Protein 4ZY7 (pdb70)

B-factor: mean 28.39, std 13.68, range [9.02, 78.45]

Sequence (247 aa):
DPAKTLEAVSAVADWLRDPQRESPARAQLAEAVRLTARTLAAVAPGASSVEVRVPPFVAVQCISGPKHTRGTPPNVVETDARTWLLLATGLLDIADAGASSVQMSGSRAAEVVAHWLPVVRIPEVVFGSMASRRSSADPAKTLEAVSAVADWLRRDPQRESSPARAQLAEAVRLTARTLAAVAPGASSVEVRVPPFVAVQCISGPTPPNVVETDARTWLLLATGLLDIADAGASSVQMSGSRRAAEVVAHWLPVVRI

Structure (mmCIF, N/CA/C/O backbone):
data_4ZY7
#
_entry.id   4ZY7
#
_cell.length_a   42.610
_cell.length_b   70.490
_cell.length_c   100.370
_cell.angle_alpha   90.00
_cell.angle_beta   90.00
_cell.angle_gamma   90.00
#
_symmetry.space_group_name_H-M   'P 2 21 21'
#
loop_
_entity.id
_entity.type
_entity.pdbx_description
1 polymer 'Uncharacterized protein MSMEG_5817'
2 non-polymer 1,2-ETHANEDIOL
3 non-polymer DI(HYDROXYETHYL)ETHER
4 water water
#
loop_
_atom_site.group_PDB
_atom_site.id
_atom_site.type_symbol
_atom_site.label_atom_id
_atom_site.label_alt_id
_atom_site.label_comp_id
_atom_site.label_asym_id
_atom_site.label_entity_id
_atom_site.label_seq_id
_atom_site.pdbx_PDB_ins_code
_atom_site.Cartn_x
_atom_site.Cartn_y
_atom_site.Cartn_z
_atom_site.occupancy
_atom_site.B_iso_or_equiv
_atom_site.auth_seq_id
_atom_site.auth_comp_id
_atom_site.auth_asym_id
_atom_site.auth_atom_id
_atom_site.pdbx_PDB_model_num
ATOM 1 N N . ASP A 1 15 ? -13.027 2.024 -14.811 1.00 57.86 8 ASP A N 1
ATOM 2 C CA . ASP A 1 15 ? -12.214 3.235 -14.763 1.00 56.42 8 ASP A CA 1
ATOM 3 C C . ASP A 1 15 ? -13.034 4.500 -15.066 1.00 53.32 8 ASP A C 1
ATOM 4 O O . ASP A 1 15 ? -13.064 5.410 -14.235 1.00 45.26 8 ASP A O 1
ATOM 9 N N . PRO A 1 16 ? -13.702 4.574 -16.242 1.00 46.21 9 PRO A N 1
ATOM 10 C CA . PRO A 1 16 ? -14.462 5.807 -16.484 1.00 42.47 9 PRO A CA 1
ATOM 11 C C . PRO A 1 16 ? -15.604 5.944 -15.481 1.00 44.85 9 PRO A C 1
ATOM 12 O O . PRO A 1 16 ? -15.967 7.057 -15.101 1.00 37.68 9 PRO A O 1
ATOM 16 N N . ALA A 1 17 ? -16.175 4.811 -15.078 1.00 36.31 10 ALA A N 1
ATOM 17 C CA . ALA A 1 17 ? -17.210 4.802 -14.053 1.00 39.22 10 ALA A CA 1
ATOM 18 C C . ALA A 1 17 ? -16.690 5.369 -12.728 1.00 43.16 10 ALA A C 1
ATOM 19 O O . ALA A 1 17 ? -17.348 6.201 -12.102 1.00 41.59 10 ALA A O 1
ATOM 21 N N . LYS A 1 18 ? -15.510 4.921 -12.309 1.00 37.63 11 LYS A N 1
ATOM 22 C CA . LYS A 1 18 ? -14.915 5.388 -11.059 1.00 39.52 11 LYS A CA 1
ATOM 23 C C . LYS A 1 18 ? -14.524 6.860 -11.140 1.00 31.68 11 LYS A C 1
ATOM 24 O O . LYS A 1 18 ? -14.587 7.578 -10.144 1.00 30.08 11 LYS A O 1
ATOM 30 N N . THR A 1 19 ? -14.097 7.302 -12.320 1.00 32.08 12 THR A N 1
ATOM 31 C CA . THR A 1 19 ? -13.783 8.713 -12.524 1.00 27.37 12 THR A CA 1
ATOM 32 C C . THR A 1 19 ? -15.045 9.546 -12.334 1.00 27.46 12 THR A C 1
ATOM 33 O O . THR A 1 19 ? -15.028 10.576 -11.664 1.00 27.09 12 THR A O 1
ATOM 37 N N . LEU A 1 20 ? -16.146 9.084 -12.916 1.00 28.34 13 LEU A N 1
ATOM 38 C CA . LEU A 1 20 ? -17.419 9.781 -12.788 1.00 31.04 13 LEU A CA 1
ATOM 39 C C . LEU A 1 20 ? -17.912 9.819 -11.337 1.00 31.73 13 LEU A C 1
ATOM 40 O O . LEU A 1 20 ? -18.413 10.846 -10.866 1.00 31.94 13 LEU A O 1
ATOM 45 N N . GLU A 1 21 ? -17.776 8.698 -10.634 1.00 27.38 14 GLU A N 1
ATOM 46 C CA . GLU A 1 21 ? -18.161 8.627 -9.227 1.00 30.62 14 GLU A CA 1
ATOM 47 C C . GLU A 1 21 ? -17.360 9.609 -8.375 1.00 28.86 14 GLU A C 1
ATOM 48 O O . GLU A 1 21 ? -17.908 10.267 -7.487 1.00 28.74 14 GLU A O 1
ATOM 50 N N . ALA A 1 22 ? -16.063 9.705 -8.646 1.00 28.54 15 ALA A N 1
ATOM 51 C CA . ALA A 1 22 ? -15.196 10.571 -7.854 1.00 24.81 15 ALA A CA 1
ATOM 52 C C . ALA A 1 22 ? -15.542 12.030 -8.106 1.00 25.60 15 ALA A C 1
ATOM 53 O O . ALA A 1 22 ? -15.530 12.852 -7.190 1.00 23.11 15 ALA A O 1
ATOM 55 N N . VAL A 1 23 ? -15.854 12.346 -9.357 1.00 24.82 16 VAL A N 1
ATOM 56 C CA . VAL A 1 23 ? -16.216 13.709 -9.725 1.00 25.45 16 VAL A CA 1
ATOM 57 C C . VAL A 1 23 ? -17.589 14.050 -9.139 1.00 24.58 16 VAL A C 1
ATOM 58 O O . VAL A 1 23 ? -17.808 15.152 -8.634 1.00 25.50 16 VAL A O 1
ATOM 62 N N . SER A 1 24 ? -18.504 13.089 -9.192 1.00 28.69 17 SER A N 1
ATOM 63 C CA . SER A 1 24 ? -19.840 13.281 -8.642 1.00 26.41 17 SER A CA 1
ATOM 64 C C . SER A 1 24 ? -19.800 13.640 -7.159 1.00 26.87 17 SER A C 1
ATOM 65 O O . SER A 1 24 ? -20.605 14.441 -6.685 1.00 29.91 17 SER A O 1
ATOM 68 N N . ALA A 1 25 ? -18.844 13.066 -6.435 1.00 28.62 18 ALA A N 1
ATOM 69 C CA . ALA A 1 25 ? -18.759 13.271 -4.993 1.00 29.68 18 ALA A CA 1
ATOM 70 C C . ALA A 1 25 ? -18.365 14.703 -4.617 1.00 29.26 18 ALA A C 1
ATOM 71 O O . ALA A 1 25 ? -18.605 15.138 -3.490 1.00 28.55 18 ALA A O 1
ATOM 73 N N . VAL A 1 26 ? -17.768 15.433 -5.557 1.00 27.75 19 VAL A N 1
ATOM 74 C CA . VAL A 1 26 ? -17.350 16.813 -5.300 1.00 27.78 19 VAL A CA 1
ATOM 75 C C . VA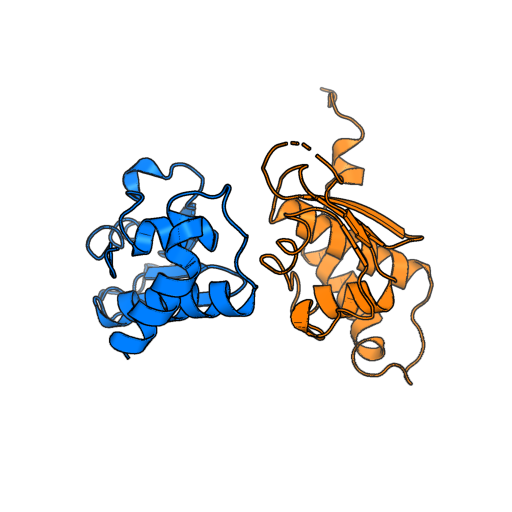L A 1 26 ? -18.092 17.827 -6.173 1.00 27.06 19 VAL A C 1
ATOM 76 O O . VAL A 1 26 ? -17.812 19.025 -6.115 1.00 26.28 19 VAL A O 1
ATOM 80 N N . ALA A 1 27 ? -19.040 17.346 -6.972 1.00 28.85 20 ALA A N 1
ATOM 81 C CA . ALA A 1 27 ? -19.693 18.175 -7.985 1.00 29.67 20 ALA A CA 1
ATOM 82 C C . ALA A 1 27 ? -20.517 19.334 -7.412 1.00 30.31 20 ALA A C 1
ATOM 83 O O . ALA A 1 27 ? -20.517 20.430 -7.975 1.00 26.56 20 ALA A O 1
ATOM 85 N N . ASP A 1 28 ? -21.224 19.097 -6.310 1.00 28.70 21 ASP A N 1
ATOM 86 C CA . ASP A 1 28 ? -22.026 20.148 -5.687 1.00 32.77 21 ASP A CA 1
ATOM 87 C C . ASP A 1 28 ? -21.153 21.330 -5.281 1.00 32.35 21 ASP A C 1
ATOM 88 O O . ASP A 1 28 ? -21.515 22.491 -5.478 1.00 31.23 21 ASP A O 1
ATOM 93 N N . TRP A 1 29 ? -19.998 21.011 -4.715 1.00 26.36 22 TRP A N 1
ATOM 94 C CA . TRP A 1 29 ? -19.022 22.004 -4.288 1.00 25.86 22 TRP A CA 1
ATOM 95 C C . TRP A 1 29 ? -18.299 22.670 -5.472 1.00 26.24 22 TRP A C 1
ATOM 96 O O . TRP A 1 29 ? -17.921 23.841 -5.396 1.00 26.32 22 TRP A O 1
ATOM 107 N N . LEU A 1 30 ? -18.105 21.933 -6.565 1.00 29.71 23 LEU A N 1
ATOM 108 C CA . LEU A 1 30 ? -17.577 22.549 -7.783 1.00 27.12 23 LEU A CA 1
ATOM 109 C C . LEU A 1 30 ? -18.554 23.590 -8.325 1.00 27.38 23 LEU A C 1
ATOM 110 O O . LEU A 1 30 ? -18.153 24.678 -8.740 1.00 31.91 23 LEU A O 1
ATOM 115 N N . ARG A 1 31 ? -19.838 23.249 -8.311 1.00 30.90 24 ARG A N 1
ATOM 116 C CA . ARG A 1 31 ? -20.877 24.141 -8.812 1.00 37.19 24 ARG A CA 1
ATOM 117 C C . ARG A 1 31 ? -21.059 25.340 -7.886 1.00 36.17 24 ARG A C 1
ATOM 118 O O . ARG A 1 31 ? -21.304 26.458 -8.340 1.00 38.67 24 ARG A O 1
ATOM 126 N N . ASP A 1 32 ? -20.935 25.094 -6.586 1.00 33.66 25 ASP 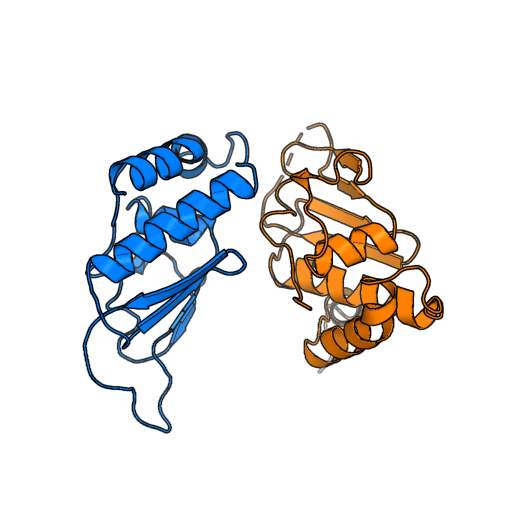A N 1
ATOM 127 C CA . ASP A 1 32 ? -21.144 26.126 -5.572 1.00 39.60 25 ASP A CA 1
ATOM 128 C C . ASP A 1 32 ? -20.195 25.924 -4.397 1.00 33.28 25 ASP A C 1
ATOM 129 O O . ASP A 1 32 ? -20.411 25.037 -3.572 1.00 35.50 25 ASP A O 1
ATOM 134 N N . PRO A 1 33 ? -19.145 26.755 -4.308 1.00 37.54 26 PRO A N 1
ATOM 135 C CA . PRO A 1 33 ? -18.127 26.573 -3.269 1.00 34.72 26 PRO A CA 1
ATOM 136 C C . PRO A 1 33 ? -18.642 26.914 -1.872 1.00 34.95 26 PRO A C 1
ATOM 137 O O . PRO A 1 33 ? -17.906 26.756 -0.898 1.00 33.99 26 PRO A O 1
ATOM 141 N N . GLN A 1 34 ? -19.891 27.362 -1.778 1.00 38.30 27 GLN A N 1
ATOM 142 C CA . GLN A 1 34 ? -20.528 27.591 -0.488 1.00 39.28 27 GLN A CA 1
ATOM 143 C C . GLN A 1 34 ? -21.010 26.281 0.135 1.00 37.38 27 GLN A C 1
ATOM 144 O O . GLN A 1 34 ? -21.289 26.217 1.329 1.00 34.46 27 GLN A O 1
ATOM 150 N N . ARG A 1 35 ? -21.117 25.238 -0.681 1.00 32.80 28 ARG A N 1
ATOM 151 C CA . ARG A 1 35 ? -21.458 23.912 -0.175 1.00 34.62 28 ARG A CA 1
ATOM 152 C C . ARG A 1 35 ? -20.263 23.315 0.576 1.00 37.31 28 ARG A C 1
ATOM 153 O O . ARG A 1 35 ? -19.156 23.846 0.501 1.00 31.78 28 ARG A O 1
ATOM 161 N N . GLU A 1 36 ? -20.497 22.213 1.288 1.00 33.70 29 GLU A N 1
ATOM 162 C CA . GLU A 1 36 ? -19.483 21.552 2.118 1.00 32.71 29 GLU A CA 1
ATOM 163 C C . GLU A 1 36 ? -18.183 21.277 1.367 1.00 28.92 29 GLU A C 1
ATOM 164 O O . GLU A 1 36 ? -18.206 20.823 0.233 1.00 29.51 29 GLU A O 1
ATOM 170 N N . SER A 1 37 ? -17.051 21.584 1.993 1.00 29.99 30 SER A N 1
ATOM 171 C CA . SER A 1 37 ? -15.754 21.300 1.384 1.00 29.42 30 SER A CA 1
ATOM 172 C C . SER A 1 37 ? -15.529 19.792 1.343 1.00 25.72 30 SER A C 1
ATOM 173 O O . SER A 1 37 ? -15.866 19.089 2.301 1.00 27.34 30 SER A O 1
ATOM 176 N N . PRO A 1 38 ? -14.976 19.281 0.234 1.00 26.89 31 PRO A N 1
ATOM 177 C CA . PRO A 1 38 ? -14.651 17.852 0.185 1.00 26.38 31 PRO A CA 1
ATOM 178 C C . PRO A 1 38 ? -13.573 17.475 1.189 1.00 28.10 31 PRO A C 1
ATOM 179 O O . PRO A 1 38 ? -12.742 18.317 1.540 1.00 26.80 31 PRO A O 1
ATOM 183 N N . ALA A 1 39 ? -13.594 16.229 1.649 1.00 26.63 32 ALA A N 1
ATOM 184 C CA . ALA A 1 39 ? -12.482 15.695 2.418 1.00 27.98 32 ALA A CA 1
ATOM 185 C C . ALA A 1 39 ? -11.299 15.592 1.473 1.00 25.43 32 ALA A C 1
ATOM 186 O O . ALA A 1 39 ? -11.490 15.489 0.260 1.00 24.25 32 ALA A O 1
ATOM 188 N N . ARG A 1 40 ? -10.083 15.619 2.008 1.00 23.19 33 ARG A N 1
ATOM 189 C CA . ARG A 1 40 ? -8.895 15.568 1.151 1.00 21.55 33 ARG A CA 1
ATOM 190 C C . ARG A 1 40 ? -8.890 14.324 0.263 1.00 21.22 33 ARG A C 1
ATOM 191 O O . ARG A 1 40 ? -8.505 14.388 -0.905 1.00 20.58 33 ARG A O 1
ATOM 199 N N . ALA A 1 41 ? -9.331 13.192 0.811 1.00 22.82 34 ALA A N 1
ATOM 200 C CA . ALA A 1 41 ? -9.347 11.944 0.047 1.00 23.07 34 ALA A CA 1
ATOM 201 C C . ALA A 1 41 ? -10.258 12.020 -1.180 1.00 22.61 34 ALA A C 1
ATOM 202 O O . ALA A 1 41 ? -9.935 11.473 -2.242 1.00 24.36 34 ALA A O 1
ATOM 204 N N . GLN A 1 42 ? -11.390 12.705 -1.032 1.00 23.58 35 GLN A N 1
ATOM 205 C CA . GLN A 1 42 ? -12.349 12.859 -2.120 1.00 27.31 35 GLN A CA 1
ATOM 206 C C . GLN A 1 42 ? -11.796 13.779 -3.188 1.00 25.95 35 GLN A C 1
ATOM 207 O O . GLN A 1 42 ? -11.898 13.508 -4.383 1.00 26.24 35 GLN A O 1
ATOM 213 N N . LEU A 1 43 ? -11.220 14.886 -2.741 1.00 22.54 36 LEU A N 1
ATOM 214 C CA . LEU A 1 43 ? -10.604 15.830 -3.649 1.00 17.67 36 LEU A CA 1
ATOM 215 C C . LEU A 1 43 ? -9.458 15.163 -4.417 1.00 20.31 36 LEU A C 1
ATOM 216 O O . LEU A 1 43 ? -9.342 15.304 -5.637 1.00 19.28 36 LEU A O 1
ATOM 221 N N . ALA A 1 44 ? -8.624 14.425 -3.691 1.00 20.35 37 ALA A N 1
ATOM 222 C CA . ALA A 1 44 ? -7.461 13.764 -4.280 1.00 17.68 37 ALA A CA 1
ATOM 223 C C . ALA A 1 44 ? -7.872 12.791 -5.378 1.00 19.14 37 ALA A C 1
ATOM 224 O O . ALA A 1 44 ? -7.259 12.755 -6.447 1.00 18.73 37 ALA A O 1
ATOM 226 N N . GLU A 1 45 ? -8.917 12.011 -5.124 1.00 19.14 38 GLU A N 1
ATOM 227 C CA . GLU A 1 45 ? -9.317 10.983 -6.081 1.00 20.59 38 GLU A CA 1
ATOM 228 C C . GLU A 1 45 ? -9.904 11.610 -7.343 1.00 21.61 38 GLU A C 1
ATOM 229 O O . GLU A 1 45 ? -9.648 11.143 -8.455 1.00 19.15 38 GLU A O 1
ATOM 235 N N . ALA A 1 46 ? -10.683 12.674 -7.171 1.00 18.71 39 ALA A N 1
ATOM 236 C CA . ALA A 1 46 ? -11.255 13.380 -8.312 1.00 18.67 39 ALA A CA 1
ATOM 237 C C . ALA A 1 46 ? -10.152 14.003 -9.158 1.00 18.36 39 ALA A C 1
ATOM 238 O O . ALA A 1 46 ? -10.178 13.921 -10.386 1.00 18.29 39 ALA A O 1
ATOM 240 N N . VAL A 1 47 ? -9.181 14.634 -8.501 1.00 16.15 40 VAL A N 1
ATOM 241 C CA . VAL A 1 47 ? -8.061 15.238 -9.218 1.00 15.57 40 VAL A CA 1
ATOM 242 C C . VAL A 1 47 ? -7.239 14.176 -9.960 1.00 16.99 40 VAL A C 1
ATOM 243 O O . VAL A 1 47 ? -6.958 14.313 -11.154 1.00 15.38 40 VAL A O 1
ATOM 247 N N . ARG A 1 48 ? -6.884 13.099 -9.264 1.00 15.47 41 ARG A N 1
ATOM 248 C CA . ARG A 1 48 ? -6.043 12.071 -9.876 1.00 15.89 41 ARG A CA 1
ATOM 249 C C . ARG A 1 48 ? -6.714 11.371 -11.041 1.00 16.58 41 ARG A C 1
ATOM 250 O O . ARG A 1 48 ? -6.090 11.175 -12.089 1.00 18.72 41 ARG A O 1
ATOM 258 N N . LEU A 1 49 ? -7.978 10.989 -10.877 1.00 16.64 42 LEU A N 1
ATOM 259 C CA . LEU A 1 49 ? -8.633 10.229 -11.939 1.00 17.27 42 LEU A CA 1
ATOM 260 C C . LEU A 1 49 ? -8.916 11.098 -13.164 1.00 16.19 42 LEU A C 1
ATOM 261 O O . LEU A 1 49 ? -8.822 10.614 -14.296 1.00 18.93 42 LEU A O 1
ATOM 266 N N . THR A 1 50 ? -9.252 12.370 -12.962 1.00 17.31 43 THR A N 1
ATOM 267 C CA . THR A 1 50 ? -9.471 13.256 -14.110 1.00 16.48 43 THR A CA 1
ATOM 268 C C . THR A 1 50 ? -8.154 13.619 -14.810 1.00 15.93 43 THR A C 1
ATOM 269 O O . THR A 1 50 ? -8.113 13.722 -16.043 1.00 17.22 43 THR A O 1
ATOM 273 N N . ALA A 1 51 ? -7.081 13.803 -14.039 1.00 15.15 44 ALA A N 1
ATOM 274 C CA . ALA A 1 51 ? -5.766 14.066 -14.638 1.00 15.10 44 ALA A CA 1
ATOM 275 C C . ALA A 1 51 ? -5.289 12.869 -15.450 1.00 18.26 44 ALA A C 1
ATOM 276 O O . ALA A 1 51 ? -4.782 13.019 -16.564 1.00 15.91 44 ALA A O 1
ATOM 278 N N . ARG A 1 52 ? -5.457 11.675 -14.898 1.00 14.48 45 ARG A N 1
ATOM 279 C CA . ARG A 1 52 ? -5.077 10.478 -15.635 1.00 15.15 45 ARG A CA 1
ATOM 280 C C . ARG A 1 52 ? -5.945 10.284 -16.870 1.00 18.00 45 ARG A C 1
ATOM 281 O O . ARG A 1 52 ? -5.505 9.696 -17.862 1.00 17.97 45 ARG A O 1
ATOM 289 N N . THR A 1 53 ? -7.184 10.757 -16.813 1.00 16.74 46 THR A N 1
ATOM 290 C CA . THR A 1 53 ? -8.062 10.658 -17.976 1.00 17.61 46 THR A CA 1
ATOM 291 C C . THR A 1 53 ? -7.508 11.513 -19.121 1.00 16.50 46 THR A C 1
ATOM 292 O O . THR A 1 53 ? -7.483 11.078 -20.277 1.00 21.12 46 THR A O 1
ATOM 296 N N . LEU A 1 54 ? -7.067 12.727 -18.801 1.00 13.52 47 LEU A N 1
ATOM 297 C CA . LEU A 1 54 ? -6.427 13.590 -19.793 1.00 17.63 47 LEU A CA 1
ATOM 298 C C . LEU A 1 54 ? -5.227 12.894 -20.433 1.00 18.11 47 LEU A C 1
ATOM 299 O O . LEU A 1 54 ? -5.032 12.956 -21.647 1.00 19.17 47 LEU A O 1
ATOM 304 N N . ALA A 1 55 ? -4.423 12.237 -19.600 1.00 17.00 48 ALA A N 1
ATOM 305 C CA . ALA A 1 55 ? -3.223 11.556 -20.076 1.00 16.06 48 ALA A CA 1
ATOM 306 C C . ALA A 1 55 ? -3.576 10.401 -21.012 1.00 19.91 48 ALA A C 1
ATOM 307 O O . ALA A 1 55 ? -2.811 10.069 -21.917 1.00 20.06 48 ALA A O 1
ATOM 309 N N . ALA A 1 56 ? -4.744 9.798 -20.806 1.00 18.16 49 ALA A N 1
ATOM 310 C CA . ALA A 1 56 ? -5.212 8.733 -21.691 1.00 18.38 49 ALA A CA 1
ATOM 311 C C . ALA A 1 56 ? -5.841 9.283 -22.970 1.00 17.88 49 ALA A C 1
ATOM 312 O O . ALA A 1 56 ? -5.765 8.652 -24.034 1.00 18.75 49 ALA A O 1
ATOM 314 N N . VAL A 1 57 ? -6.478 10.446 -22.860 1.00 18.09 50 VAL A N 1
ATOM 315 C CA . VAL A 1 57 ? -7.167 11.051 -23.995 1.00 23.82 50 VAL A CA 1
ATOM 316 C C . VAL A 1 57 ? -6.181 11.583 -25.032 1.00 19.79 50 VAL A C 1
ATOM 317 O O . VAL A 1 57 ? -6.393 11.453 -26.244 1.00 21.38 50 VAL A O 1
ATOM 321 N N . ALA A 1 58 ? -5.076 12.128 -24.552 1.00 19.27 51 ALA A N 1
ATOM 322 C CA . ALA A 1 58 ? -4.022 12.621 -25.427 1.00 17.90 51 ALA A CA 1
ATOM 323 C C . ALA A 1 58 ? -2.686 12.092 -24.940 1.00 14.91 51 ALA A C 1
ATOM 324 O O . ALA A 1 58 ? -1.963 12.797 -24.245 1.00 17.72 51 ALA A O 1
ATOM 326 N N . PRO A 1 59 ? -2.387 10.829 -25.257 1.00 15.81 52 PRO A N 1
ATOM 327 C CA . PRO A 1 59 ? -1.170 10.179 -24.765 1.00 19.51 52 PRO A CA 1
ATOM 328 C C . PRO A 1 59 ? 0.083 10.855 -25.299 1.00 20.95 52 PRO A C 1
ATOM 329 O O . PRO A 1 59 ? 0.138 11.178 -26.482 1.00 20.85 52 PRO A O 1
ATOM 333 N N . GLY A 1 60 ? 1.075 11.065 -24.440 1.00 16.51 53 GLY A N 1
ATOM 334 C CA . GLY A 1 60 ? 2.332 11.637 -24.882 1.00 17.03 53 GLY A CA 1
ATOM 335 C C . GLY A 1 60 ? 3.098 12.215 -23.712 1.00 17.48 53 GLY A C 1
ATOM 336 O O . GLY A 1 60 ? 2.666 12.089 -22.567 1.00 19.73 53 GLY A O 1
ATOM 337 N N . ALA A 1 61 ? 4.232 12.847 -23.994 1.00 16.84 54 ALA A N 1
ATOM 338 C CA . ALA A 1 61 ? 5.058 13.406 -22.925 1.00 20.84 54 ALA A CA 1
ATOM 339 C C . ALA A 1 61 ? 5.500 14.847 -23.191 1.00 22.13 54 ALA A C 1
ATOM 340 O O . ALA A 1 61 ? 6.438 15.338 -22.558 1.00 22.56 54 ALA A O 1
ATOM 342 N N . SER A 1 62 ? 4.812 15.538 -24.096 1.00 18.10 55 SER A N 1
ATOM 343 C CA A SER A 1 62 ? 5.205 16.891 -24.479 0.53 18.98 55 SER A CA 1
ATOM 344 C CA B SER A 1 62 ? 5.226 16.879 -24.487 0.47 19.07 55 SER A CA 1
ATOM 345 C C . SER A 1 62 ? 4.855 17.900 -23.409 1.00 19.88 55 SER A C 1
ATOM 346 O O . SER A 1 62 ? 5.581 18.869 -23.195 1.00 19.20 55 SER A O 1
ATOM 351 N N . VAL A 1 63 ? 3.738 17.669 -22.726 1.00 16.41 56 VAL A N 1
ATOM 352 C CA . VAL A 1 63 ? 3.266 18.625 -21.736 1.00 13.72 56 VAL A CA 1
ATOM 353 C C . VAL A 1 63 ? 3.084 17.956 -20.383 1.00 15.98 56 VAL A C 1
ATOM 354 O O . VAL A 1 63 ? 2.519 16.863 -20.289 1.00 17.74 56 VAL A O 1
ATOM 358 N N . GLU A 1 64 ? 3.568 18.608 -19.331 1.00 13.91 57 GLU A N 1
ATOM 359 C CA . GLU A 1 64 ? 3.338 18.084 -17.994 1.00 15.48 57 GLU A CA 1
ATOM 360 C C . GLU A 1 64 ? 2.277 18.937 -17.320 1.00 14.51 57 GLU A C 1
ATOM 361 O O . GLU A 1 64 ? 2.333 20.164 -17.368 1.00 18.20 57 GLU A O 1
ATOM 367 N N . VAL A 1 65 ? 1.309 18.274 -16.700 1.00 12.08 58 VAL A N 1
ATOM 368 C CA . VAL A 1 65 ? 0.251 18.957 -15.972 1.00 11.78 58 VAL A CA 1
ATOM 369 C C . VAL A 1 65 ? 0.461 18.656 -14.503 1.00 13.57 58 VAL A C 1
ATOM 370 O O . VAL A 1 65 ? 0.464 17.491 -14.107 1.00 14.22 58 VAL A O 1
ATOM 374 N N . ARG A 1 66 ? 0.637 19.706 -13.701 1.00 12.79 59 ARG A N 1
ATOM 375 C CA . ARG A 1 66 ? 0.973 19.550 -12.288 1.00 14.31 59 ARG A CA 1
ATOM 376 C C . ARG A 1 66 ? -0.148 20.093 -11.424 1.00 14.96 59 ARG A C 1
ATOM 377 O O . ARG A 1 66 ? -0.527 21.256 -11.550 1.00 14.02 59 ARG A O 1
ATOM 385 N N . VAL A 1 67 ? -0.675 19.257 -10.535 1.00 13.45 60 VAL A N 1
ATOM 386 C CA . VAL A 1 67 ? -1.688 19.728 -9.605 1.00 12.40 60 VAL A CA 1
ATOM 387 C C . VAL A 1 67 ? -1.278 19.288 -8.210 1.00 14.56 60 VAL A C 1
ATOM 388 O O . VAL A 1 67 ? -1.872 18.366 -7.645 1.00 15.76 60 VAL A O 1
ATOM 392 N N . PRO A 1 68 ? -0.261 19.950 -7.644 1.00 16.55 61 PRO A N 1
ATOM 393 C CA . PRO A 1 68 ? 0.161 19.581 -6.287 1.00 13.69 61 PRO A CA 1
ATOM 394 C C . PRO A 1 68 ? -0.943 19.939 -5.299 1.00 13.76 61 PRO A C 1
ATOM 395 O O . PRO A 1 68 ? -1.682 20.895 -5.537 1.00 16.12 61 PRO A O 1
ATOM 399 N N . PRO A 1 69 ? -1.063 19.185 -4.195 1.00 15.21 62 PRO A N 1
ATOM 400 C CA . PRO A 1 69 ? -0.169 18.110 -3.769 1.00 15.21 62 PRO A CA 1
ATOM 401 C C . PRO A 1 69 ? -0.622 16.737 -4.231 1.00 17.38 62 PRO A C 1
ATOM 402 O O . PRO A 1 69 ? -0.202 15.745 -3.634 1.00 19.19 62 PRO A O 1
ATOM 406 N N . PHE A 1 70 ? -1.448 16.674 -5.272 1.00 14.05 63 PHE A N 1
ATOM 407 C CA . PHE A 1 70 ? -2.157 15.432 -5.575 1.00 14.27 63 PHE A CA 1
ATOM 408 C C . PHE A 1 70 ? -1.630 14.614 -6.747 1.00 16.59 63 PHE A C 1
ATOM 409 O O . PHE A 1 70 ? -1.645 13.388 -6.691 1.00 18.05 63 PHE A O 1
ATOM 417 N N . VAL A 1 71 ? -1.167 15.268 -7.805 1.00 13.08 64 VAL A N 1
ATOM 418 C CA . VAL A 1 71 ? -0.826 14.507 -9.013 1.00 12.78 64 VAL A CA 1
ATOM 419 C C . VAL A 1 71 ? 0.005 15.318 -9.987 1.00 13.64 64 VAL A C 1
ATOM 420 O O . VAL A 1 71 ? -0.046 16.547 -9.995 1.00 14.21 64 VAL A O 1
ATOM 424 N N . ALA A 1 72 ? 0.780 14.613 -10.809 1.00 14.21 65 ALA A N 1
ATOM 425 C CA . ALA A 1 72 ? 1.379 15.210 -12.003 1.00 12.20 65 ALA A CA 1
ATOM 426 C C . ALA A 1 72 ? 1.255 14.182 -13.111 1.00 13.56 65 ALA A C 1
ATOM 427 O O . ALA A 1 72 ? 1.508 13.001 -12.880 1.00 17.69 65 ALA A O 1
ATOM 429 N N . VAL A 1 73 ? 0.808 14.608 -14.290 1.00 13.90 66 VAL A N 1
ATOM 430 C CA . VAL A 1 73 ? 0.716 13.689 -15.428 1.00 12.00 66 VAL A CA 1
ATOM 431 C C . VAL A 1 73 ? 1.386 14.302 -16.643 1.00 12.27 66 VAL A C 1
ATOM 432 O O . VAL A 1 73 ? 1.684 15.493 -16.665 1.00 15.47 66 VAL A O 1
ATOM 436 N N . GLN A 1 74 ? 1.622 13.479 -17.655 1.00 13.74 67 GLN A N 1
ATOM 437 C CA . GLN A 1 74 ? 2.157 13.975 -18.911 1.00 15.37 67 GLN A CA 1
ATOM 438 C C . GLN A 1 74 ? 1.187 13.622 -20.029 1.00 16.18 67 GLN A C 1
ATOM 439 O O . GLN A 1 74 ? 0.539 12.574 -19.993 1.00 17.83 67 GLN A O 1
ATOM 445 N N . CYS A 1 75 ? 1.087 14.497 -21.022 1.00 15.64 68 CYS A N 1
ATOM 446 C CA . CYS A 1 75 ? 0.172 14.271 -22.131 1.00 14.36 68 CYS A CA 1
ATOM 447 C C . CYS A 1 75 ? 0.687 14.926 -23.395 1.00 17.67 68 CYS A C 1
ATOM 448 O O . CYS A 1 75 ? 1.658 15.689 -23.358 1.00 15.48 68 CYS A O 1
ATOM 451 N N . ILE A 1 76 ? 0.016 14.584 -24.498 1.00 14.13 69 ILE A N 1
ATOM 452 C CA . ILE A 1 76 ? 0.186 15.177 -25.826 1.00 18.56 69 ILE A CA 1
ATOM 453 C C . ILE A 1 76 ? 1.469 14.718 -26.516 1.00 19.70 69 ILE A C 1
ATOM 454 O O . ILE A 1 76 ? 2.566 14.965 -26.052 1.00 17.22 69 ILE A O 1
ATOM 459 N N . SER A 1 77 ? 1.314 14.013 -27.631 1.00 17.01 70 SER A N 1
ATOM 460 C CA . SER A 1 77 ? 2.458 13.493 -28.360 1.00 18.32 70 SER A CA 1
ATOM 461 C C . SER A 1 77 ? 3.196 14.601 -29.099 1.00 23.49 70 SER A C 1
ATOM 462 O O . SER A 1 77 ? 2.624 15.651 -29.407 1.00 21.78 70 SER A O 1
ATOM 465 N N . GLY A 1 78 ? 4.492 14.394 -29.305 1.00 21.08 71 GLY A N 1
ATOM 466 C CA . GLY A 1 78 ? 5.322 15.360 -29.993 1.00 23.65 71 GLY A CA 1
ATOM 467 C C . GLY A 1 78 ? 6.737 15.235 -29.463 1.00 29.40 71 GLY A C 1
ATOM 468 O O . GLY A 1 78 ? 7.007 14.380 -28.621 1.00 41.91 71 GLY A O 1
ATOM 469 N N . PRO A 1 79 ? 7.643 16.094 -29.939 1.00 30.20 72 PRO A N 1
ATOM 470 C CA . PRO A 1 79 ? 9.062 15.969 -29.595 1.00 38.83 72 PRO A CA 1
ATOM 471 C C . PRO A 1 79 ? 9.379 16.481 -28.198 1.00 46.51 72 PRO A C 1
ATOM 472 O O . PRO A 1 79 ? 8.551 17.151 -27.578 1.00 40.67 72 PRO A O 1
ATOM 476 N N . LYS A 1 80 ? 10.569 16.150 -27.707 1.00 56.46 73 LYS A N 1
ATOM 477 C CA . LYS A 1 80 ? 11.051 16.717 -26.456 1.00 61.22 73 LYS A CA 1
ATOM 478 C C . LYS A 1 80 ? 11.485 18.155 -26.693 1.00 57.86 73 LYS A C 1
ATOM 479 O O . LYS A 1 80 ? 12.185 18.441 -27.667 1.00 47.00 73 LYS A O 1
ATOM 485 N N . HIS A 1 81 ? 11.059 19.052 -25.807 1.00 63.45 74 HIS A N 1
ATOM 486 C CA . HIS A 1 81 ? 11.307 20.481 -25.973 1.00 60.43 74 HIS A CA 1
ATOM 487 C C . HIS A 1 81 ? 12.798 20.760 -26.106 1.00 52.61 74 HIS A C 1
ATOM 488 O O . HIS A 1 81 ? 13.630 20.034 -25.561 1.00 55.47 74 HIS A O 1
ATOM 495 N N . THR A 1 82 ? 13.123 21.808 -26.852 1.00 52.86 75 THR A N 1
ATOM 496 C CA . THR A 1 82 ? 14.507 22.148 -27.147 1.00 50.73 75 THR A CA 1
ATOM 497 C C . THR A 1 82 ? 15.237 22.611 -25.891 1.00 52.58 75 THR A C 1
ATOM 498 O O . THR A 1 82 ? 14.685 23.363 -25.088 1.00 50.12 75 THR A O 1
ATOM 502 N N . ARG A 1 83 ? 16.469 22.141 -25.717 1.00 55.59 76 ARG A N 1
ATOM 503 C CA . ARG A 1 83 ? 17.334 22.642 -24.657 1.00 50.12 76 ARG A CA 1
ATOM 504 C C . ARG A 1 83 ? 17.458 24.155 -24.789 1.00 47.41 76 ARG A C 1
ATOM 505 O O . ARG A 1 83 ? 17.659 24.671 -25.887 1.00 50.34 76 ARG A O 1
ATOM 507 N N . GLY A 1 84 ? 17.311 24.865 -23.675 1.00 53.71 77 GLY A N 1
ATOM 508 C CA . GLY A 1 84 ? 17.402 26.315 -23.684 1.00 60.18 77 GLY A CA 1
ATOM 509 C C . GLY A 1 84 ? 16.063 27.010 -23.854 1.00 61.57 77 GLY A C 1
ATOM 510 O O . GLY A 1 84 ? 15.977 28.237 -23.792 1.00 65.46 77 GLY A O 1
ATOM 511 N N . THR A 1 85 ? 15.017 26.221 -24.080 1.00 51.10 78 THR A N 1
ATOM 512 C CA . THR A 1 85 ? 13.659 26.744 -24.184 1.00 50.97 78 THR A CA 1
ATOM 513 C C . THR A 1 85 ? 12.850 26.259 -22.983 1.00 45.96 78 THR A C 1
ATOM 514 O O . THR A 1 85 ? 13.206 25.256 -22.367 1.00 47.52 78 THR A O 1
ATOM 518 N N . PRO A 1 86 ? 11.772 26.977 -22.627 1.00 43.57 79 PRO A N 1
ATOM 519 C CA . PRO A 1 86 ? 10.971 26.499 -21.495 1.00 39.94 79 PRO A CA 1
ATOM 520 C C . PRO A 1 86 ? 10.314 25.149 -21.783 1.00 34.26 79 PRO A C 1
ATOM 521 O O . PRO A 1 86 ? 9.826 24.929 -22.891 1.00 35.53 79 PRO A O 1
ATOM 525 N N . PRO A 1 87 ? 10.304 24.248 -20.791 1.00 39.39 80 PRO A N 1
ATOM 526 C CA . PRO A 1 87 ? 9.514 23.023 -20.929 1.00 37.66 80 PRO A CA 1
ATOM 527 C C . PRO A 1 87 ? 8.026 23.350 -20.942 1.00 28.06 80 PRO A C 1
ATOM 528 O O . PRO A 1 87 ? 7.631 24.416 -20.462 1.00 29.21 80 PRO A O 1
ATOM 532 N N . ASN A 1 88 ? 7.211 22.450 -21.477 1.00 23.06 81 ASN A N 1
ATOM 533 C CA . ASN A 1 88 ? 5.773 22.681 -21.498 1.00 20.65 81 ASN A CA 1
ATOM 534 C C . ASN A 1 88 ? 5.171 22.223 -20.187 1.00 23.38 81 ASN A C 1
ATOM 535 O O . ASN A 1 88 ? 5.158 21.031 -19.896 1.00 20.77 81 ASN A O 1
ATOM 540 N N . VAL A 1 89 ? 4.662 23.169 -19.403 1.00 17.41 82 VAL A N 1
ATOM 541 C CA . VAL A 1 89 ? 4.094 22.844 -18.104 1.00 16.96 82 VAL A CA 1
ATOM 542 C C . VAL A 1 89 ? 2.796 23.617 -17.898 1.00 18.07 82 VAL A C 1
ATOM 543 O O . VAL A 1 89 ? 2.703 24.803 -18.227 1.00 18.27 82 VAL A O 1
ATOM 547 N N . VAL A 1 90 ? 1.792 22.928 -17.373 1.00 14.83 83 VAL A N 1
ATOM 548 C CA . VAL A 1 90 ? 0.566 23.572 -16.921 1.00 15.42 83 VAL A CA 1
ATOM 549 C C . VAL A 1 90 ? 0.464 23.274 -15.430 1.00 17.71 83 VAL A C 1
ATOM 550 O O . VAL A 1 90 ? 0.512 22.116 -15.026 1.00 15.42 83 VAL A O 1
ATOM 554 N N . GLU A 1 91 ? 0.299 24.298 -14.603 1.00 14.98 84 GLU A N 1
ATOM 555 C CA . GLU A 1 91 ? 0.224 24.031 -13.172 1.00 14.88 84 GLU A CA 1
ATOM 556 C C . GLU A 1 91 ? -0.914 24.828 -12.565 1.00 16.35 84 GLU A C 1
ATOM 557 O O . GLU A 1 91 ? -1.090 26.001 -12.868 1.00 17.30 84 GLU A O 1
ATOM 563 N N . THR A 1 92 ? -1.715 24.171 -11.742 1.00 13.45 85 THR A N 1
ATOM 564 C CA . THR A 1 92 ? -2.801 24.875 -11.086 1.00 15.79 85 THR A CA 1
ATOM 565 C C . THR A 1 92 ? -3.188 24.164 -9.794 1.00 16.32 85 THR A C 1
ATOM 566 O O . THR A 1 92 ? -2.585 23.152 -9.420 1.00 16.63 85 THR A O 1
ATOM 570 N N . ASP A 1 93 ? -4.136 24.748 -9.073 1.00 16.01 86 ASP A N 1
ATOM 571 C CA . ASP A 1 93 ? -4.638 24.164 -7.834 1.00 16.53 86 ASP A CA 1
ATOM 572 C C . ASP A 1 93 ? -5.747 23.156 -8.108 1.00 17.59 86 ASP A C 1
ATOM 573 O O . ASP A 1 93 ? -6.343 23.156 -9.180 1.00 16.09 86 ASP A O 1
ATOM 578 N N . ALA A 1 94 ? -6.049 22.323 -7.118 1.00 16.79 87 ALA A N 1
ATOM 579 C CA . ALA A 1 94 ? -6.995 21.231 -7.299 1.00 17.47 87 ALA A CA 1
ATOM 580 C C . ALA A 1 94 ? -8.378 21.713 -7.739 1.00 17.69 87 ALA A C 1
ATOM 581 O O . ALA A 1 94 ? -8.962 21.138 -8.652 1.00 16.10 87 ALA A O 1
ATOM 583 N N . ARG A 1 95 ? -8.904 22.772 -7.122 1.00 18.31 88 ARG A N 1
ATOM 584 C CA . ARG A 1 95 ? -10.241 23.228 -7.504 1.00 17.82 88 ARG A CA 1
ATOM 585 C C . ARG A 1 95 ? -10.263 23.746 -8.945 1.00 20.87 88 ARG A C 1
ATOM 586 O O . ARG A 1 95 ? -11.136 23.371 -9.737 1.00 18.18 88 ARG A O 1
ATOM 594 N N . THR A 1 96 ? -9.301 24.597 -9.290 1.00 16.41 89 THR A N 1
ATOM 595 C CA . THR A 1 96 ? -9.242 25.142 -10.640 1.00 14.66 89 THR A CA 1
ATOM 596 C C . THR A 1 96 ? -9.082 24.009 -11.647 1.00 17.88 89 THR A C 1
ATOM 597 O O . THR A 1 96 ? -9.767 23.992 -12.667 1.00 15.85 89 THR A O 1
ATOM 601 N N . TRP A 1 97 ? -8.207 23.052 -11.346 1.00 14.62 90 TRP A N 1
ATOM 602 C CA . TRP A 1 97 ? -8.057 21.889 -12.229 1.00 15.99 90 TRP A CA 1
ATOM 603 C C . TRP A 1 97 ? -9.391 21.177 -12.458 1.00 16.13 90 TRP A C 1
ATOM 604 O O . TRP A 1 97 ? -9.737 20.839 -13.599 1.00 14.69 90 TRP A O 1
ATOM 615 N N . LEU A 1 98 ? -10.139 20.924 -11.387 1.00 16.64 91 LEU A N 1
ATOM 616 C CA . LEU A 1 98 ? -11.406 20.221 -11.544 1.00 15.23 91 LEU A CA 1
ATOM 617 C C . LEU A 1 98 ? -12.419 21.050 -12.330 1.00 17.57 91 LEU A C 1
ATOM 618 O O . LEU A 1 98 ? -13.204 20.501 -13.098 1.00 17.19 91 LEU A O 1
ATOM 623 N N . LEU A 1 99 ? -12.411 22.367 -12.142 1.00 17.39 92 LEU A N 1
ATOM 624 C CA . LEU A 1 99 ? -13.300 23.216 -12.927 1.00 16.81 92 LEU A CA 1
ATOM 625 C C . LEU A 1 99 ? -12.956 23.116 -14.411 1.00 15.98 92 LEU A C 1
ATOM 626 O O . LEU A 1 99 ? -13.847 23.085 -15.259 1.00 20.50 92 LEU A O 1
ATOM 631 N N . LEU A 1 100 ? -11.663 23.069 -14.721 1.00 17.61 93 LEU A N 1
ATOM 632 C CA . LEU A 1 100 ? -11.233 22.874 -16.111 1.00 17.27 93 LEU A CA 1
ATOM 633 C C . LEU A 1 100 ? -11.632 21.494 -16.630 1.00 16.96 93 LEU A C 1
ATOM 634 O O . LEU A 1 100 ? -12.135 21.354 -17.748 1.00 16.84 93 LEU A O 1
ATOM 639 N N . ALA A 1 101 ? -11.405 20.479 -15.803 1.00 16.20 94 ALA A N 1
ATOM 640 C CA . ALA A 1 101 ? -11.597 19.088 -16.208 1.00 13.39 94 ALA A CA 1
ATOM 641 C C . ALA A 1 101 ? -13.072 18.800 -16.460 1.00 17.52 94 ALA A C 1
ATOM 642 O O . ALA A 1 101 ? -13.409 17.943 -17.284 1.00 19.23 94 ALA A O 1
ATOM 644 N N . THR A 1 102 ? -13.943 19.542 -15.777 1.00 18.57 95 THR A N 1
ATOM 645 C CA . THR A 1 102 ? -15.379 19.315 -15.870 1.00 20.62 95 THR A CA 1
ATOM 646 C C . THR A 1 102 ? -16.072 20.309 -16.799 1.00 23.67 95 THR A C 1
ATOM 647 O O . THR A 1 102 ? -17.264 20.180 -17.077 1.00 24.51 95 THR A O 1
ATOM 651 N N . GLY A 1 103 ? -15.317 21.278 -17.303 1.00 22.57 96 GLY A N 1
ATOM 652 C CA . GLY A 1 103 ? -15.851 22.219 -18.270 1.00 20.55 96 GLY A CA 1
ATOM 653 C C . GLY A 1 103 ? -16.603 23.387 -17.651 1.00 26.53 96 GLY A C 1
ATOM 654 O O . GLY A 1 103 ? -17.252 24.158 -18.356 1.00 30.31 96 GLY A O 1
ATOM 655 N N . LEU A 1 104 ? -16.513 23.539 -16.335 1.00 21.30 97 LEU A N 1
ATOM 656 C CA . LEU A 1 104 ? -17.169 24.676 -15.678 1.00 22.03 97 LEU A CA 1
ATOM 657 C C . LEU A 1 104 ? -16.351 25.946 -15.857 1.00 24.79 97 LEU A C 1
ATOM 658 O O . LEU A 1 104 ? -16.835 27.057 -15.625 1.00 29.46 97 LEU A O 1
ATOM 663 N N . LEU A 1 105 ? -15.112 25.766 -16.286 1.00 22.45 98 LEU A N 1
ATOM 664 C CA . LEU A 1 105 ? -14.203 26.864 -16.534 1.00 23.74 98 LEU A CA 1
ATOM 665 C C . LEU A 1 105 ? -13.420 26.568 -17.794 1.00 23.65 98 LEU A C 1
ATOM 666 O O . LEU A 1 105 ? -12.969 25.441 -18.007 1.00 24.30 98 LEU A O 1
ATOM 671 N N . ASP A 1 106 ? -13.241 27.601 -18.607 1.00 22.97 99 ASP A N 1
ATOM 672 C CA . ASP A 1 106 ? -12.437 27.498 -19.806 1.00 25.90 99 ASP A CA 1
ATOM 673 C C . ASP A 1 106 ? -11.055 28.003 -19.427 1.00 28.26 99 ASP A C 1
ATOM 674 O O . ASP A 1 106 ? -10.925 29.038 -18.770 1.00 26.60 99 ASP A O 1
ATOM 679 N N . ILE A 1 107 ? -10.026 27.272 -19.840 1.00 24.50 100 ILE A N 1
ATOM 680 C CA . ILE A 1 107 ? -8.654 27.606 -19.470 1.00 25.49 100 ILE A CA 1
ATOM 681 C C . ILE A 1 107 ? -8.286 28.999 -19.973 1.00 27.12 100 ILE A C 1
ATOM 682 O O . ILE A 1 107 ? -7.460 29.684 -19.377 1.00 27.57 100 ILE A O 1
ATOM 687 N N . ALA A 1 108 ? -8.920 29.412 -21.067 1.00 28.69 101 ALA A N 1
ATOM 688 C CA . ALA A 1 108 ? -8.684 30.724 -21.653 1.00 32.70 101 ALA A CA 1
ATOM 689 C C . ALA A 1 108 ? -9.167 31.835 -20.725 1.00 32.45 101 ALA A C 1
ATOM 690 O O . ALA A 1 108 ? -8.748 32.987 -20.852 1.00 35.67 101 ALA A O 1
ATOM 692 N N . ASP A 1 109 ? -10.067 31.487 -19.808 1.00 28.55 102 ASP A N 1
ATOM 693 C CA . ASP A 1 109 ? -10.635 32.445 -18.867 1.00 29.26 102 ASP A CA 1
ATOM 694 C C . ASP A 1 109 ? -10.063 32.318 -17.458 1.00 30.13 102 ASP A C 1
ATOM 695 O O . ASP A 1 109 ? -10.528 32.992 -16.539 1.00 28.77 102 ASP A O 1
ATOM 700 N N . ALA A 1 110 ? -9.053 31.476 -17.273 1.00 21.63 103 ALA A N 1
ATOM 701 C CA . ALA A 1 110 ? -8.639 31.147 -15.912 1.00 19.43 103 ALA A CA 1
ATOM 702 C C . ALA A 1 110 ? -7.601 32.125 -15.370 1.00 26.23 103 ALA A C 1
ATOM 703 O O . ALA A 1 110 ? -7.299 32.119 -14.171 1.00 24.11 103 ALA A O 1
ATOM 705 N N . GLY A 1 111 ? -7.130 33.026 -16.226 1.00 27.13 104 GLY A N 1
ATOM 706 C CA . GLY A 1 111 ? -6.163 34.026 -15.810 1.00 28.34 104 GLY A CA 1
ATOM 707 C C . GLY A 1 111 ? -4.953 33.443 -15.104 1.00 20.16 104 GLY A C 1
ATOM 708 O O . GLY A 1 111 ? -4.446 32.390 -15.484 1.00 24.01 104 GLY A O 1
ATOM 709 N N . ALA A 1 112 ? -4.528 34.107 -14.036 1.00 20.21 105 ALA A N 1
ATOM 710 C CA . ALA A 1 112 ? -3.301 33.723 -13.354 1.00 21.60 105 ALA A CA 1
ATOM 711 C C . ALA A 1 112 ? -3.470 32.500 -12.451 1.00 26.44 105 ALA A C 1
ATOM 712 O O . ALA A 1 112 ? -2.502 32.051 -11.843 1.00 23.34 105 ALA A O 1
ATOM 714 N N . SER A 1 113 ? -4.682 31.959 -12.356 1.00 16.73 106 SER A N 1
ATOM 715 C CA A SER A 1 113 ? -4.916 30.770 -11.540 0.61 15.35 106 SER A CA 1
ATOM 716 C CA B SER A 1 113 ? -4.907 30.778 -11.530 0.39 15.36 106 SER A CA 1
ATOM 717 C C . SER A 1 113 ? -4.257 29.542 -12.155 1.00 17.07 106 SER A C 1
ATOM 718 O O . SER A 1 113 ? -4.043 28.535 -11.476 1.00 17.13 106 SER A O 1
ATOM 723 N N . VAL A 1 114 ? -3.957 29.626 -13.450 1.00 15.53 107 VAL A N 1
ATOM 724 C CA . VAL A 1 114 ? -3.245 28.564 -14.150 1.00 17.62 107 VAL A CA 1
ATOM 725 C C . VAL A 1 114 ? -1.912 29.112 -14.642 1.00 26.63 107 VAL A C 1
ATOM 726 O O . VAL A 1 114 ? -1.882 30.090 -15.387 1.00 28.85 107 VAL A O 1
ATOM 730 N N . GLN A 1 115 ? -0.815 28.507 -14.192 1.00 17.55 108 GLN A N 1
ATOM 731 C CA . GLN A 1 115 ? 0.513 28.921 -14.624 1.00 18.75 108 GLN A CA 1
ATOM 732 C C . GLN A 1 115 ? 0.969 28.057 -15.781 1.00 22.67 108 GLN A C 1
ATOM 733 O O . GLN A 1 115 ? 0.952 26.829 -15.699 1.00 19.57 108 GLN A O 1
ATOM 739 N N . MET A 1 116 ? 1.386 28.699 -16.861 1.00 16.81 109 MET A N 1
ATOM 740 C CA . MET A 1 116 ? 1.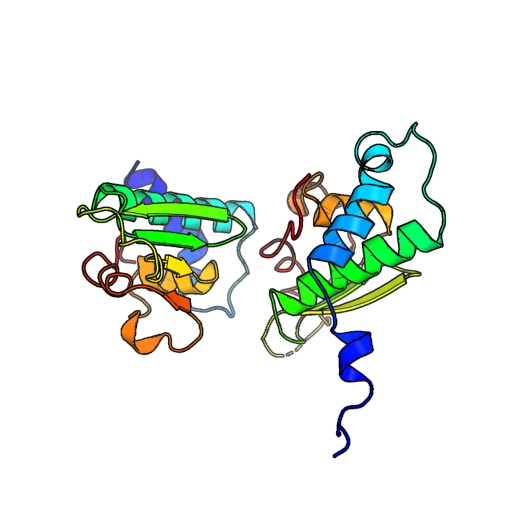756 27.955 -18.049 1.00 21.34 109 MET A CA 1
ATOM 741 C C . MET A 1 116 ? 3.123 28.379 -18.564 1.00 18.74 109 MET A C 1
ATOM 742 O O . MET A 1 116 ? 3.495 29.550 -18.512 1.00 24.72 109 MET A O 1
ATOM 747 N N . SER A 1 117 ? 3.878 27.403 -19.050 1.00 18.31 110 SER A N 1
ATOM 748 C CA . SER A 1 117 ? 5.166 27.685 -19.650 1.00 21.15 110 SER A CA 1
ATOM 749 C C . SER A 1 117 ? 5.345 26.775 -20.839 1.00 20.29 110 SER A C 1
ATOM 750 O O . SER A 1 117 ? 4.802 25.672 -20.863 1.00 21.17 110 SER A O 1
ATOM 753 N N . GLY A 1 118 ? 6.086 27.246 -21.832 1.00 21.54 111 GLY A N 1
ATOM 754 C CA . GLY A 1 118 ? 6.340 26.437 -23.009 1.00 21.85 111 GLY A CA 1
ATOM 755 C 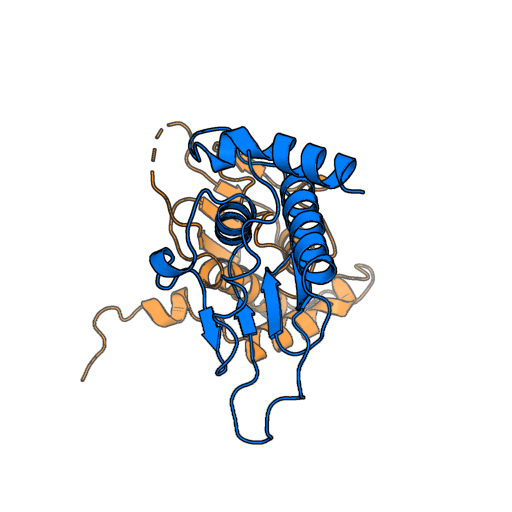C . GLY A 1 118 ? 5.354 26.706 -24.129 1.00 24.21 111 GLY A C 1
ATOM 756 O O . GLY A 1 118 ? 4.216 27.115 -23.888 1.00 23.77 111 GLY A O 1
ATOM 757 N N . SER A 1 119 ? 5.792 26.469 -25.361 1.00 24.53 112 SER A N 1
ATOM 758 C CA . SER A 1 119 ? 5.016 26.861 -26.532 1.00 29.00 112 SER A CA 1
ATOM 759 C C . SER A 1 119 ? 3.772 26.002 -26.757 1.00 27.92 112 SER A C 1
ATOM 760 O O . SER A 1 119 ? 2.856 26.412 -27.474 1.00 30.21 112 SER A O 1
ATOM 763 N N . ARG A 1 120 ? 3.729 24.825 -26.138 1.00 21.60 113 ARG A N 1
ATOM 764 C CA . ARG A 1 120 ? 2.603 23.916 -26.339 1.00 20.63 113 ARG A CA 1
ATOM 765 C C . ARG A 1 120 ? 1.693 23.744 -25.131 1.00 20.68 113 ARG A C 1
ATOM 766 O O . ARG A 1 120 ? 0.732 22.983 -25.198 1.00 19.81 113 ARG A O 1
ATOM 774 N N . ALA A 1 121 ? 1.977 24.432 -24.027 1.00 17.16 114 ALA A N 1
ATOM 775 C CA . ALA A 1 121 ? 1.177 24.244 -22.821 1.00 16.53 114 ALA A CA 1
ATOM 776 C C . ALA A 1 121 ? -0.307 24.477 -23.079 1.00 17.20 114 ALA A C 1
ATOM 777 O O . ALA A 1 121 ? -1.159 23.742 -22.582 1.00 18.20 114 ALA A O 1
ATOM 779 N N . ALA A 1 122 ? -0.610 25.491 -23.878 1.00 21.17 115 ALA A N 1
ATOM 780 C CA . ALA A 1 122 ? -1.993 25.879 -24.116 1.00 29.94 115 ALA A CA 1
ATOM 781 C C . ALA A 1 122 ? -2.773 24.813 -24.890 1.00 25.25 115 ALA A C 1
ATOM 782 O O . ALA A 1 122 ? -4.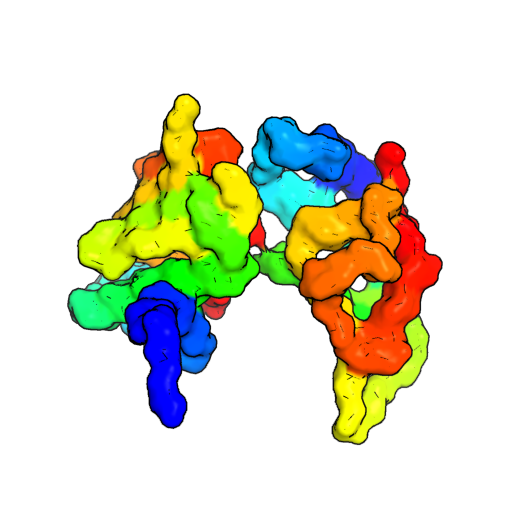002 24.846 -24.929 1.00 23.43 115 ALA A O 1
ATOM 784 N N . GLU A 1 123 ? -2.068 23.858 -25.493 1.00 19.08 116 GLU A 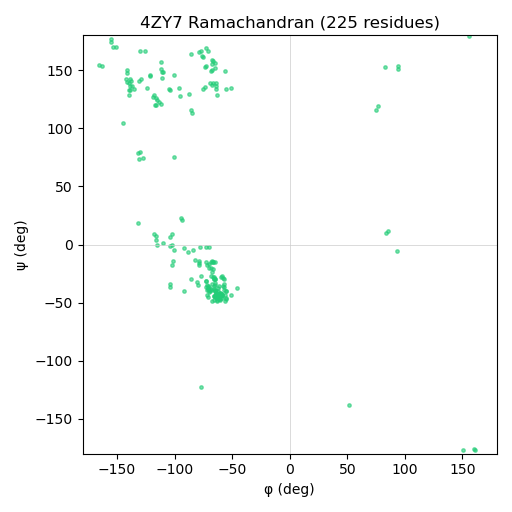N 1
ATOM 785 C CA . GLU A 1 123 ? -2.747 22.793 -26.225 1.00 17.97 116 GLU A CA 1
ATOM 786 C C . GLU A 1 123 ? -3.559 21.856 -25.333 1.00 17.21 116 GLU A C 1
ATOM 787 O O . GLU A 1 123 ? -4.398 21.114 -25.832 1.00 17.70 116 GLU A O 1
ATOM 793 N N . VAL A 1 124 ? -3.352 21.883 -24.017 1.00 18.24 117 VAL A N 1
ATOM 794 C CA A VAL A 1 124 ? -4.164 21.038 -23.146 0.60 15.73 117 VAL A CA 1
ATOM 795 C CA B VAL A 1 124 ? -4.154 21.052 -23.128 0.40 16.67 117 VAL A CA 1
ATOM 796 C C . VAL A 1 124 ? -5.632 21.422 -23.298 1.00 15.14 117 VAL A C 1
ATOM 797 O O . VAL A 1 124 ? -6.518 20.593 -23.117 1.00 19.44 117 VAL A O 1
ATOM 804 N N . ALA A 1 125 ? -5.875 22.672 -23.685 1.00 20.97 118 ALA A N 1
ATOM 805 C CA . ALA A 1 125 ? -7.227 23.184 -23.901 1.00 28.13 118 ALA A CA 1
ATOM 806 C C . ALA A 1 125 ? -8.003 22.377 -24.940 1.00 22.97 118 ALA A C 1
ATOM 807 O O . ALA A 1 125 ? -9.228 22.303 -24.893 1.00 22.47 118 ALA A O 1
ATOM 809 N N . HIS A 1 126 ? -7.289 21.780 -25.886 1.00 20.40 119 HIS A N 1
ATOM 810 C CA . HIS A 1 126 ? -7.945 21.020 -26.936 1.00 20.61 119 HIS A CA 1
ATOM 811 C C . HIS A 1 126 ? -8.562 19.734 -26.411 1.00 20.40 119 HIS A C 1
ATOM 812 O O . HIS A 1 126 ? -9.410 19.135 -27.075 1.00 22.23 119 HIS A O 1
ATOM 819 N N . TRP A 1 127 ? -8.142 19.318 -25.218 1.00 19.61 120 TRP A N 1
ATOM 820 C CA . TRP A 1 127 ? -8.518 18.008 -24.711 1.00 19.98 120 TRP A CA 1
ATOM 821 C C . TRP A 1 127 ? -9.345 18.116 -23.430 1.00 23.57 120 TRP A C 1
ATOM 822 O O . TRP A 1 127 ? -9.628 17.111 -22.779 1.00 22.14 120 TRP A O 1
ATOM 833 N N . LEU A 1 128 ? -9.739 19.343 -23.094 1.00 18.57 121 LEU A N 1
ATOM 834 C CA . LEU A 1 128 ? -10.612 19.605 -21.951 1.00 17.63 121 LEU A CA 1
ATOM 835 C C . LEU A 1 128 ? -11.972 20.071 -22.461 1.00 28.74 121 LEU A C 1
ATOM 836 O O . LEU A 1 128 ? -12.050 20.691 -23.524 1.00 32.07 121 LEU A O 1
ATOM 841 N N . PRO A 1 129 ? -13.057 19.755 -21.730 1.00 28.43 122 PRO A N 1
ATOM 842 C CA . PRO A 1 129 ? -13.109 18.963 -20.496 1.00 23.82 122 PRO A CA 1
ATOM 843 C C . PRO A 1 129 ? -12.936 17.465 -20.753 1.00 27.31 122 PRO A C 1
ATOM 844 O O . PRO A 1 129 ? -13.124 17.005 -21.884 1.00 26.95 122 PRO A O 1
ATOM 848 N N . VAL A 1 130 ? -12.584 16.712 -19.714 1.00 21.75 123 VAL A N 1
ATOM 849 C CA . VAL A 1 130 ? -12.476 15.261 -19.842 1.00 22.60 123 VAL A CA 1
ATOM 850 C C . VAL A 1 130 ? -13.675 14.538 -19.240 1.00 28.60 123 VAL A C 1
ATOM 851 O O . VAL A 1 130 ? -13.916 13.368 -19.532 1.00 32.38 123 VAL A O 1
ATOM 855 N N . VAL A 1 131 ? -14.420 15.240 -18.396 1.00 23.49 124 VAL A N 1
ATOM 856 C CA . VAL A 1 131 ? -15.683 14.736 -17.880 1.00 28.98 124 VAL A CA 1
ATOM 857 C C . VAL A 1 131 ? -16.643 15.923 -17.829 1.00 33.33 124 VAL A C 1
ATOM 858 O O . VAL A 1 131 ? -16.233 17.026 -17.509 1.00 46.93 124 VAL A O 1
ATOM 862 N N . ARG A 1 132 ? -17.902 15.730 -18.194 1.00 46.52 125 ARG A N 1
ATOM 863 C CA . ARG A 1 132 ? -18.876 16.803 -18.017 1.00 52.94 125 ARG A CA 1
ATOM 864 C C . ARG A 1 132 ? -19.866 16.439 -16.920 1.00 58.04 125 ARG A C 1
ATOM 865 O O . ARG A 1 132 ? -20.167 15.264 -16.711 1.00 61.95 125 ARG A O 1
ATOM 873 N N . ILE A 1 133 ? -20.357 17.450 -16.211 1.00 59.68 126 ILE A N 1
ATOM 874 C CA . ILE A 1 133 ? -21.307 17.231 -15.128 1.00 61.02 126 ILE A CA 1
ATOM 875 C C . ILE A 1 133 ? -22.593 18.042 -15.294 1.00 62.53 126 ILE A C 1
ATOM 876 O O . ILE A 1 133 ? -22.733 18.829 -16.228 1.00 61.52 126 ILE A O 1
ATOM 881 N N . PRO B 1 1 ? 14.727 54.441 -2.007 1.00 60.71 -6 PRO B N 1
ATOM 882 C CA . PRO B 1 1 ? 13.399 53.865 -1.792 1.00 41.04 -6 PRO B CA 1
ATOM 883 C C . PRO B 1 1 ? 13.274 53.194 -0.431 1.00 41.87 -6 PRO B C 1
ATOM 884 O O . PRO B 1 1 ? 14.276 52.760 0.138 1.00 48.06 -6 PRO B O 1
ATOM 888 N N . GLU B 1 2 ? 12.052 53.115 0.082 1.00 37.76 -5 GLU B N 1
ATOM 889 C CA . GLU B 1 2 ? 11.776 52.360 1.296 1.00 36.08 -5 GLU B CA 1
ATOM 890 C C . GLU B 1 2 ? 10.472 51.604 1.123 1.00 38.72 -5 GLU B C 1
ATOM 891 O O . GLU B 1 2 ? 9.540 52.109 0.498 1.00 37.09 -5 GLU B O 1
ATOM 897 N N . VAL B 1 3 ? 10.409 50.391 1.658 1.00 34.00 -4 VAL B N 1
ATOM 898 C CA . VAL B 1 3 ? 9.189 49.604 1.536 1.00 31.86 -4 VAL B CA 1
ATOM 899 C C . VAL B 1 3 ? 8.128 50.193 2.458 1.00 34.15 -4 VAL B C 1
ATOM 900 O O . VAL B 1 3 ? 8.448 50.839 3.458 1.00 32.63 -4 VAL B O 1
ATOM 904 N N . VAL B 1 4 ? 6.868 49.989 2.098 1.00 28.52 -3 VAL B N 1
ATOM 905 C CA . VAL B 1 4 ? 5.749 50.566 2.831 1.00 28.73 -3 VAL B CA 1
ATOM 906 C C . VAL B 1 4 ? 5.261 49.606 3.905 1.00 26.08 -3 VAL B C 1
ATOM 907 O O . VAL B 1 4 ? 4.938 50.012 5.024 1.00 29.77 -3 VAL B O 1
ATOM 911 N N . PHE B 1 5 ? 5.233 48.326 3.558 1.00 24.16 -2 PHE B N 1
ATOM 912 C CA . PHE B 1 5 ? 4.792 47.280 4.465 1.00 22.53 -2 PHE B CA 1
ATOM 913 C C . PHE B 1 5 ? 6.024 46.593 5.047 1.00 27.74 -2 PHE B C 1
ATOM 914 O O . PHE B 1 5 ? 6.377 45.486 4.656 1.00 27.36 -2 PHE B O 1
ATOM 922 N N . GLY B 1 6 ? 6.676 47.284 5.979 1.00 36.70 -1 GLY B N 1
ATOM 923 C CA . GLY B 1 6 ? 7.959 46.860 6.513 1.00 35.80 -1 GLY B CA 1
ATOM 924 C C . GLY B 1 6 ? 7.994 45.477 7.135 1.00 30.49 -1 GLY B C 1
ATOM 925 O O . GLY B 1 6 ? 9.025 44.806 7.106 1.00 43.44 -1 GLY B O 1
ATOM 926 N N . SER B 1 7 ? 6.870 45.042 7.691 1.00 28.01 0 SER B N 1
ATOM 927 C CA . SER B 1 7 ? 6.839 43.783 8.425 1.00 36.61 0 SER B CA 1
ATOM 928 C C . SER B 1 7 ? 6.462 42.596 7.551 1.00 30.68 0 SER B C 1
ATOM 929 O O . SER B 1 7 ? 6.439 41.460 8.023 1.00 31.74 0 SER B O 1
ATOM 932 N N . MET B 1 8 ? 6.155 42.854 6.283 1.00 26.67 1 MET B N 1
ATOM 933 C CA . MET B 1 8 ? 5.661 41.794 5.410 1.00 22.96 1 MET B CA 1
ATOM 934 C C . MET B 1 8 ? 6.638 40.632 5.282 1.00 27.14 1 MET B C 1
ATOM 935 O O . MET B 1 8 ? 6.240 39.472 5.366 1.00 29.91 1 MET B O 1
ATOM 940 N N . ALA B 1 9 ? 7.911 40.947 5.061 1.00 25.64 2 ALA B N 1
ATOM 941 C CA . ALA B 1 9 ? 8.913 39.923 4.766 1.00 30.49 2 ALA B CA 1
ATOM 942 C C . ALA B 1 9 ? 9.081 38.930 5.912 1.00 29.41 2 ALA B C 1
ATOM 943 O O . ALA B 1 9 ? 9.105 37.720 5.699 1.00 32.91 2 ALA B O 1
ATOM 945 N N . SER B 1 10 ? 9.190 39.441 7.131 1.00 37.95 3 SER B N 1
ATOM 946 C CA . SER B 1 10 ? 9.394 38.574 8.287 1.00 39.96 3 SER B CA 1
ATOM 947 C C . SER B 1 10 ? 8.174 37.689 8.535 1.00 34.89 3 SER B C 1
ATOM 948 O O . SER B 1 10 ? 8.288 36.582 9.061 1.00 36.25 3 SER B O 1
ATOM 951 N N . ARG B 1 11 ? 7.006 38.173 8.134 1.00 30.22 4 ARG B N 1
ATOM 952 C CA . ARG B 1 11 ? 5.767 37.441 8.344 1.00 30.88 4 ARG B CA 1
ATOM 953 C C . ARG B 1 11 ? 5.501 36.439 7.217 1.00 33.00 4 ARG B C 1
ATOM 954 O O . ARG B 1 11 ? 4.886 35.390 7.438 1.00 31.27 4 ARG B O 1
ATOM 962 N N . ARG B 1 12 ? 5.977 36.749 6.014 1.00 21.16 5 ARG B N 1
ATOM 963 C CA . ARG B 1 12 ? 5.591 35.965 4.843 1.00 22.40 5 ARG B CA 1
ATOM 964 C C . ARG B 1 12 ? 6.678 35.072 4.247 1.00 24.26 5 ARG B C 1
ATOM 965 O O . ARG B 1 12 ? 6.356 34.088 3.582 1.00 25.04 5 ARG B O 1
ATOM 973 N N A SER B 1 13 ? 7.944 35.423 4.467 0.49 27.57 6 SER B N 1
ATOM 974 N N B SER B 1 13 ? 7.946 35.419 4.462 0.51 27.61 6 SER B N 1
ATOM 975 C CA A SER B 1 13 ? 9.062 34.709 3.843 0.49 28.10 6 SER B CA 1
ATOM 976 C CA B SER B 1 13 ? 9.048 34.717 3.798 0.51 27.68 6 SER B CA 1
ATOM 977 C C A SER B 1 13 ? 9.019 33.203 4.096 0.49 25.18 6 SER B C 1
ATOM 978 C C B SER B 1 13 ? 9.036 33.217 4.086 0.51 25.02 6 SER B C 1
ATOM 979 O O A SER B 1 13 ? 8.887 32.754 5.234 0.49 25.88 6 SER B O 1
ATOM 980 O O B SER B 1 13 ? 8.941 32.786 5.235 0.51 26.66 6 SER B O 1
ATOM 985 N N . ALA B 1 14 ? 9.118 32.432 3.018 1.00 22.23 7 ALA B N 1
ATOM 986 C CA . ALA B 1 14 ? 9.110 30.980 3.104 1.00 20.42 7 ALA B CA 1
ATOM 987 C C . ALA B 1 14 ? 10.073 30.441 2.062 1.00 17.92 7 ALA B C 1
ATOM 988 O O . ALA B 1 14 ? 9.673 29.749 1.126 1.00 20.51 7 ALA B O 1
ATOM 990 N N . ASP B 1 15 ? 11.343 30.784 2.216 1.00 19.99 8 ASP B N 1
ATOM 991 C CA . ASP B 1 15 ? 12.355 30.388 1.250 1.00 19.27 8 ASP B CA 1
ATOM 992 C C . ASP B 1 15 ? 12.466 28.871 1.229 1.00 21.09 8 ASP B C 1
ATOM 993 O O . ASP B 1 15 ? 12.600 28.245 2.275 1.00 18.90 8 ASP B O 1
ATOM 998 N N . PRO B 1 16 ? 12.398 28.268 0.036 1.00 19.10 9 PRO B N 1
ATOM 999 C CA . PRO B 1 16 ? 12.389 26.803 -0.032 1.00 21.08 9 PRO B CA 1
ATOM 1000 C C . PRO B 1 16 ? 13.667 26.140 0.460 1.00 20.36 9 PRO B C 1
ATOM 1001 O O . PRO B 1 16 ? 13.564 25.130 1.150 1.00 23.56 9 PRO B O 1
ATOM 1005 N N . ALA B 1 17 ? 14.835 26.703 0.151 1.00 22.90 10 ALA B N 1
ATOM 1006 C CA . ALA B 1 17 ? 16.084 26.132 0.646 1.00 24.06 10 ALA B CA 1
ATOM 1007 C C . ALA B 1 17 ? 16.122 26.138 2.165 1.00 23.42 10 ALA B C 1
ATOM 1008 O O . ALA B 1 17 ? 16.496 25.147 2.789 1.00 24.13 10 ALA B O 1
ATOM 1010 N N . LYS B 1 18 ? 15.737 27.261 2.760 1.00 22.38 11 LYS B N 1
ATOM 1011 C CA . LYS B 1 18 ? 15.750 27.367 4.216 1.00 22.60 11 LYS B CA 1
ATOM 1012 C C . LYS B 1 18 ? 14.746 26.423 4.844 1.00 23.21 11 LYS B C 1
ATOM 1013 O O . LYS B 1 18 ? 15.016 25.816 5.881 1.00 20.95 11 LYS B O 1
ATOM 1019 N N . THR B 1 19 ? 13.593 26.292 4.200 1.00 19.00 12 THR B N 1
ATOM 1020 C CA . THR B 1 19 ? 12.543 25.405 4.686 1.00 18.13 12 THR B CA 1
ATOM 1021 C C . THR B 1 19 ? 13.018 23.960 4.683 1.00 22.27 12 THR B C 1
ATOM 1022 O O . THR B 1 19 ? 12.846 23.231 5.667 1.00 20.60 12 THR B O 1
ATOM 1026 N N . LEU B 1 20 ? 13.646 23.558 3.585 1.00 20.08 13 LEU B N 1
ATOM 1027 C CA . LEU B 1 20 ? 14.169 22.208 3.472 1.00 21.51 13 LEU B CA 1
ATOM 1028 C C . LEU B 1 20 ? 15.263 21.970 4.501 1.00 24.94 13 LEU B C 1
ATOM 1029 O O . LEU B 1 20 ? 15.319 20.904 5.118 1.00 24.99 13 LEU B O 1
ATOM 1034 N N . GLU B 1 21 ? 16.131 22.965 4.683 1.00 23.88 14 GLU B N 1
ATOM 1035 C CA . GLU B 1 21 ? 17.205 22.865 5.671 1.00 25.73 14 GLU B CA 1
ATOM 1036 C C . GLU B 1 21 ? 16.629 22.662 7.072 1.00 24.54 14 GLU B C 1
ATOM 1037 O O . GLU B 1 21 ? 17.110 21.824 7.843 1.00 25.74 14 GLU B O 1
ATOM 1043 N N . ALA B 1 22 ? 15.579 23.413 7.385 1.00 24.83 15 ALA B N 1
ATOM 1044 C CA . ALA B 1 22 ? 14.967 23.353 8.710 1.00 21.56 15 ALA B CA 1
ATOM 1045 C C . ALA B 1 22 ? 14.271 22.010 8.940 1.00 25.45 15 ALA B C 1
ATOM 1046 O O . ALA B 1 22 ? 14.341 21.439 10.034 1.00 22.53 15 ALA B O 1
ATOM 1048 N N . VAL B 1 23 ? 13.615 21.498 7.904 1.00 21.86 16 VAL B N 1
ATOM 1049 C CA . VAL B 1 23 ? 12.926 20.216 8.001 1.00 20.31 16 VAL B CA 1
ATOM 1050 C C . VAL B 1 23 ? 13.940 19.080 8.117 1.00 25.62 16 VAL B C 1
ATOM 1051 O O . VAL B 1 23 ? 13.754 18.135 8.888 1.00 23.30 16 VAL B O 1
ATOM 1055 N N . SER B 1 24 ? 15.025 19.182 7.357 1.00 23.88 17 SER B N 1
ATOM 1056 C CA . SER B 1 24 ? 16.070 18.174 7.415 1.00 26.29 17 SER B CA 1
ATOM 1057 C C . SER B 1 24 ? 16.625 18.012 8.834 1.00 27.28 17 SER B C 1
ATOM 1058 O O . SER B 1 24 ? 16.941 16.901 9.261 1.00 29.25 17 SER B O 1
ATOM 1061 N N . ALA B 1 25 ? 16.718 19.118 9.565 1.00 27.56 18 ALA B N 1
ATOM 1062 C CA . ALA B 1 25 ? 17.291 19.109 10.908 1.00 27.83 18 ALA B CA 1
ATOM 1063 C C . ALA B 1 25 ? 16.409 18.396 11.934 1.00 32.28 18 ALA B C 1
ATOM 1064 O O . ALA B 1 25 ? 16.895 17.987 12.987 1.00 35.95 18 ALA B O 1
ATOM 1066 N N . VAL B 1 26 ? 15.121 18.249 11.637 1.00 24.89 19 VAL B N 1
ATOM 1067 C CA . VAL B 1 26 ? 14.214 17.598 12.586 1.00 24.17 19 VAL B CA 1
ATOM 1068 C C . VAL B 1 26 ? 13.633 16.289 12.052 1.00 30.34 19 VAL B C 1
ATOM 1069 O O . VAL B 1 26 ? 12.890 15.603 12.754 1.00 26.50 19 VAL B O 1
ATOM 1073 N N . ALA B 1 27 ? 14.013 15.922 10.832 1.00 27.51 20 ALA B N 1
ATOM 1074 C CA . ALA B 1 27 ? 13.386 14.804 10.129 1.00 26.81 20 ALA B CA 1
ATOM 1075 C C . ALA B 1 27 ? 13.603 13.446 10.799 1.00 31.05 20 ALA B C 1
ATOM 1076 O O . ALA B 1 27 ? 12.690 12.616 10.835 1.00 27.21 20 ALA B O 1
ATOM 1078 N N . ASP B 1 28 ? 14.805 13.214 11.317 1.00 31.99 21 ASP B N 1
ATOM 1079 C CA . ASP B 1 28 ? 15.095 11.949 11.989 1.00 33.01 21 ASP B CA 1
ATOM 1080 C C . ASP B 1 28 ? 14.163 11.743 13.182 1.00 29.76 21 ASP B C 1
ATOM 1081 O O . ASP B 1 28 ? 13.639 10.648 13.388 1.00 30.33 21 ASP B O 1
ATOM 1086 N N . TRP B 1 29 ? 13.949 12.809 13.947 1.00 28.43 22 TRP B N 1
ATOM 1087 C CA . TRP B 1 29 ? 13.082 12.761 15.122 1.00 27.58 22 TRP B CA 1
ATOM 1088 C C . TRP B 1 29 ? 11.598 12.668 14.746 1.00 26.57 22 TRP B C 1
ATOM 1089 O O . TRP B 1 29 ? 10.817 12.064 15.475 1.00 25.88 22 TRP B O 1
ATOM 1100 N N . LEU B 1 30 ? 11.207 13.255 13.612 1.00 24.17 23 LEU B N 1
ATOM 1101 C CA . LEU B 1 30 ? 9.840 13.087 13.124 1.00 22.65 23 LEU B CA 1
ATOM 1102 C C . LEU B 1 30 ? 9.558 11.627 12.779 1.00 28.59 23 LEU B C 1
ATOM 1103 O O . LEU B 1 30 ? 8.510 11.092 13.133 1.00 28.03 23 LEU B O 1
ATOM 1108 N N A ARG B 1 31 ? 10.493 10.980 12.090 0.44 27.91 24 ARG B N 1
ATOM 1109 N N B ARG B 1 31 ? 10.500 10.989 12.095 0.56 27.77 24 ARG B N 1
ATOM 1110 C CA A ARG B 1 31 ? 10.315 9.578 11.726 0.44 30.24 24 ARG B CA 1
ATOM 1111 C CA B ARG B 1 31 ? 10.353 9.589 11.723 0.56 30.60 24 ARG B CA 1
ATOM 1112 C C A ARG B 1 31 ? 10.434 8.643 12.924 0.44 33.12 24 ARG B C 1
ATOM 1113 C C B ARG B 1 31 ? 10.407 8.672 12.937 0.56 33.08 24 ARG B C 1
ATOM 1114 O O A ARG B 1 31 ? 9.782 7.600 12.969 0.44 35.57 24 ARG B O 1
ATOM 1115 O O B ARG B 1 31 ? 9.686 7.679 13.008 0.56 35.80 24 ARG B O 1
ATOM 1130 N N . ASP B 1 32 ? 11.273 9.010 13.886 1.00 30.16 25 ASP B N 1
ATOM 1131 C CA . ASP B 1 32 ? 11.510 8.160 15.044 1.00 33.84 25 ASP B CA 1
ATOM 1132 C C . ASP B 1 32 ? 11.685 9.025 16.284 1.00 32.55 25 ASP B C 1
ATOM 1133 O O . ASP B 1 32 ? 12.760 9.571 16.520 1.00 34.51 25 ASP B O 1
ATOM 1138 N N . PRO B 1 33 ? 10.626 9.139 17.095 1.00 35.45 26 PRO B N 1
ATOM 1139 C CA . PRO B 1 33 ? 10.659 10.038 18.254 1.00 28.83 26 PRO B CA 1
ATOM 1140 C C . PRO B 1 33 ? 11.544 9.527 19.396 1.00 35.37 26 PRO B C 1
ATOM 1141 O O . PRO B 1 33 ? 11.681 10.211 20.412 1.00 31.14 26 PRO B O 1
ATOM 1145 N N . GLN B 1 34 ? 12.131 8.345 19.230 1.00 33.34 27 GLN B N 1
ATOM 1146 C CA . GLN B 1 34 ? 13.136 7.852 20.167 1.00 43.82 27 GLN B CA 1
ATOM 1147 C C . GLN B 1 34 ? 14.492 8.500 19.918 1.00 44.74 27 GLN B C 1
ATOM 1148 O O . GLN B 1 34 ? 15.380 8.447 20.770 1.00 42.99 27 GLN B O 1
ATOM 1154 N N . ARG B 1 35 ? 14.648 9.116 18.752 1.00 37.79 28 ARG B N 1
ATOM 1155 C CA . ARG B 1 35 ? 15.875 9.836 18.446 1.00 42.20 28 ARG B CA 1
ATOM 1156 C C . ARG B 1 35 ? 15.974 11.111 19.272 1.00 47.71 28 ARG B C 1
ATOM 1157 O O . ARG B 1 35 ? 15.000 11.535 19.902 1.00 45.43 28 ARG B O 1
ATOM 1165 N N . GLU B 1 36 ? 17.166 11.699 19.278 1.00 48.74 29 GLU B N 1
ATOM 1166 C CA . GLU B 1 36 ? 17.427 12.927 20.015 1.00 50.06 29 GLU B CA 1
ATOM 1167 C C . GLU B 1 36 ? 16.444 14.009 19.586 1.00 37.08 29 GLU B C 1
ATOM 1168 O O . GLU B 1 36 ? 16.249 14.236 18.393 1.00 39.41 29 GLU B O 1
ATOM 1174 N N A SER B 1 37 ? 15.833 14.674 20.561 0.56 36.69 30 SER B N 1
ATOM 1175 N N B SER B 1 37 ? 15.808 14.659 20.553 0.44 36.79 30 SER B N 1
ATOM 1176 C CA A SER B 1 37 ? 14.915 15.769 20.276 0.56 36.27 30 SER B CA 1
ATOM 1177 C CA B SER B 1 37 ? 14.887 15.742 20.239 0.44 35.58 30 SER B CA 1
ATOM 1178 C C A SER B 1 37 ? 15.684 16.968 19.739 0.56 31.79 30 SER B C 1
ATOM 1179 C C B SER B 1 37 ? 15.659 16.960 19.748 0.44 31.94 30 SER B C 1
ATOM 1180 O O A SER B 1 37 ? 16.771 17.283 20.221 0.56 32.60 30 SER B O 1
ATOM 1181 O O B SER B 1 37 ? 16.726 17.278 20.271 0.44 33.17 30 SER B O 1
ATOM 1186 N N . PRO B 1 38 ? 15.126 17.639 18.724 1.00 29.71 31 PRO B N 1
ATOM 1187 C CA . PRO B 1 38 ? 15.763 18.854 18.213 1.00 31.45 31 PRO B CA 1
ATOM 1188 C C . PRO B 1 38 ? 15.787 19.945 19.277 1.00 31.80 31 PRO B C 1
ATOM 1189 O O . PRO B 1 38 ? 14.938 19.942 20.166 1.00 32.97 31 PRO B O 1
ATOM 1193 N N . ALA B 1 39 ? 16.750 20.855 19.196 1.00 29.65 32 ALA B N 1
ATOM 1194 C CA . ALA B 1 39 ? 16.756 22.024 20.066 1.00 31.65 32 ALA B CA 1
ATOM 1195 C C . ALA B 1 39 ? 15.553 22.898 19.747 1.00 37.59 32 ALA B C 1
ATOM 1196 O O . ALA B 1 39 ? 15.029 22.833 18.637 1.00 29.87 32 ALA B O 1
ATOM 1198 N N . ARG B 1 40 ? 15.118 23.710 20.711 1.00 32.62 33 ARG B N 1
ATOM 1199 C CA . ARG B 1 40 ? 13.967 24.589 20.509 1.00 30.81 33 ARG B CA 1
ATOM 1200 C C . ARG B 1 40 ? 14.089 25.423 19.238 1.00 28.50 33 ARG B C 1
ATOM 1201 O O . ARG B 1 40 ? 13.121 25.577 18.488 1.00 27.77 33 ARG B O 1
ATOM 1209 N N . ALA B 1 41 ? 15.280 25.963 19.005 1.00 30.08 34 ALA B N 1
ATOM 1210 C CA . ALA B 1 41 ? 15.502 26.831 17.851 1.00 30.88 34 ALA B CA 1
ATOM 1211 C C . ALA B 1 41 ? 15.248 26.081 16.546 1.00 26.58 34 ALA B C 1
ATOM 1212 O O . ALA B 1 41 ? 14.732 26.648 15.578 1.00 27.44 34 ALA B O 1
ATOM 1214 N N . GLN B 1 42 ? 15.606 24.802 16.530 1.00 25.93 35 GLN B N 1
ATOM 1215 C CA . GLN B 1 42 ? 15.411 23.961 15.354 1.00 24.02 35 GLN B CA 1
ATOM 1216 C C . GLN B 1 42 ? 13.935 23.649 15.172 1.00 23.83 35 GLN B C 1
ATOM 1217 O O . GLN B 1 42 ? 13.405 23.686 14.062 1.00 20.86 35 GLN B O 1
ATOM 1223 N N . LEU B 1 43 ? 13.275 23.326 16.277 1.00 21.46 36 LEU B N 1
ATOM 1224 C CA . LEU B 1 43 ? 11.843 23.072 16.249 1.00 19.59 36 LEU B CA 1
ATOM 1225 C C . LEU B 1 43 ? 11.089 24.311 15.770 1.00 19.04 36 LEU B C 1
ATOM 1226 O O . LEU B 1 43 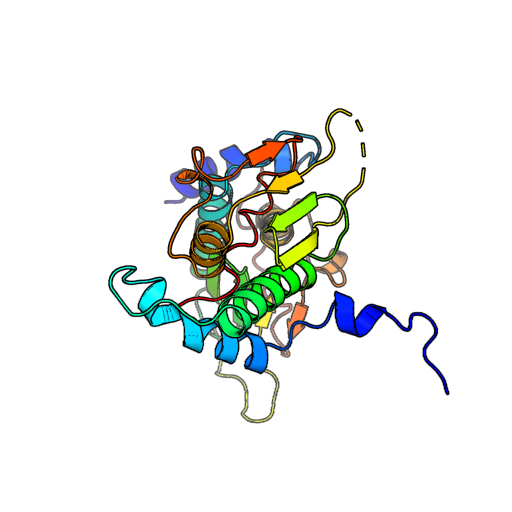? 10.230 24.233 14.891 1.00 19.16 36 LEU B O 1
ATOM 1231 N N . ALA B 1 44 ? 11.437 25.460 16.340 1.00 19.50 37 ALA B N 1
ATOM 1232 C CA . ALA B 1 44 ? 10.785 26.719 15.998 1.00 18.98 37 ALA B CA 1
ATOM 1233 C C . ALA B 1 44 ? 10.918 27.040 14.517 1.00 19.63 37 ALA B C 1
ATOM 1234 O O . ALA B 1 44 ? 9.965 27.466 13.864 1.00 17.26 37 ALA B O 1
ATOM 1236 N N . GLU B 1 45 ? 12.113 26.836 13.984 1.00 18.72 38 GLU B N 1
ATOM 1237 C CA . GLU B 1 45 ? 12.356 27.237 12.611 1.00 17.95 38 GLU B CA 1
ATOM 1238 C C . GLU B 1 45 ? 11.619 26.314 11.643 1.00 19.23 38 GLU B C 1
ATOM 1239 O O . GLU B 1 45 ? 11.066 26.778 10.650 1.00 17.71 38 GLU B O 1
ATOM 1245 N N . ALA B 1 46 ? 11.597 25.016 11.942 1.00 16.99 39 ALA B N 1
ATOM 1246 C CA . ALA B 1 46 ? 10.881 24.063 11.098 1.00 17.47 39 ALA B CA 1
ATOM 1247 C C . ALA B 1 46 ? 9.382 24.357 11.117 1.00 16.29 39 ALA B C 1
ATOM 1248 O O . ALA B 1 46 ? 8.730 24.341 10.079 1.00 14.79 39 ALA B O 1
ATOM 1250 N N . VAL B 1 47 ? 8.833 24.611 12.301 1.00 14.13 40 VAL B N 1
ATOM 1251 C CA . VAL B 1 47 ? 7.420 24.951 12.407 1.00 12.82 40 VAL B CA 1
ATOM 1252 C C . VAL B 1 47 ? 7.112 26.254 11.672 1.00 14.24 40 VAL B C 1
ATOM 1253 O O . VAL B 1 47 ? 6.149 26.333 10.906 1.00 13.15 40 VAL B O 1
ATOM 1257 N N . ARG B 1 48 ? 7.921 27.282 11.903 1.00 13.19 41 ARG B N 1
ATOM 1258 C CA . ARG B 1 48 ? 7.639 28.575 11.282 1.00 12.46 41 ARG B CA 1
ATOM 1259 C C . ARG B 1 48 ? 7.733 28.530 9.765 1.00 15.65 41 ARG B C 1
ATOM 1260 O O . ARG B 1 48 ? 6.854 29.047 9.076 1.00 12.37 41 ARG B O 1
ATOM 1268 N N . LEU B 1 49 ? 8.775 27.902 9.236 1.00 13.52 42 LEU B N 1
ATOM 1269 C CA . LEU B 1 49 ? 8.938 27.905 7.784 1.00 13.02 42 LEU B CA 1
ATOM 1270 C C . LEU B 1 49 ? 7.911 27.017 7.089 1.00 13.38 42 LEU B C 1
ATOM 1271 O O . LEU B 1 49 ? 7.434 27.361 6.003 1.00 13.92 42 LEU B O 1
ATOM 1276 N N . THR B 1 50 ? 7.534 25.899 7.706 1.00 13.16 43 THR B N 1
ATOM 1277 C CA . THR B 1 50 ? 6.531 25.050 7.073 1.00 11.94 43 THR B CA 1
ATOM 1278 C C . THR B 1 50 ? 5.154 25.705 7.125 1.00 10.29 43 THR B C 1
ATOM 1279 O O . THR B 1 50 ? 4.407 25.644 6.146 1.00 12.75 43 THR B O 1
ATOM 1283 N N . ALA B 1 51 ? 4.831 26.373 8.230 1.00 10.48 44 ALA B N 1
ATOM 1284 C CA . ALA B 1 51 ? 3.572 27.118 8.304 1.00 9.64 44 ALA B CA 1
ATOM 1285 C C . ALA B 1 51 ? 3.558 28.288 7.317 1.00 9.84 44 ALA B C 1
ATOM 1286 O O . ALA B 1 51 ? 2.570 28.519 6.629 1.00 10.52 44 ALA B O 1
ATOM 1288 N N . ARG B 1 52 ? 4.657 29.027 7.242 1.00 9.80 45 ARG B N 1
ATOM 1289 C CA . ARG B 1 52 ? 4.719 30.131 6.286 1.00 11.50 45 ARG B CA 1
ATOM 1290 C C . ARG B 1 52 ? 4.680 29.618 4.847 1.00 14.04 45 ARG B C 1
ATOM 1291 O O . ARG B 1 52 ? 4.165 30.299 3.955 1.00 11.67 45 ARG B O 1
ATOM 1299 N N . THR B 1 53 ? 5.196 28.415 4.616 1.00 12.65 46 THR B N 1
ATOM 1300 C CA . THR B 1 53 ? 5.096 27.821 3.276 1.00 13.18 46 THR B CA 1
ATOM 1301 C C . THR B 1 53 ? 3.619 27.553 2.929 1.00 12.41 46 THR B C 1
ATOM 1302 O O . THR B 1 53 ? 3.160 27.867 1.829 1.00 12.03 46 THR B O 1
ATOM 1306 N N . LEU B 1 54 ? 2.874 26.995 3.878 1.00 11.19 47 LEU B N 1
ATOM 1307 C CA . LEU B 1 54 ? 1.430 26.813 3.681 1.00 11.18 47 LEU B CA 1
ATOM 1308 C C . LEU B 1 54 ? 0.759 28.143 3.332 1.00 12.50 47 LEU B C 1
ATOM 1309 O O . LEU B 1 54 ? -0.034 28.219 2.391 1.00 12.06 47 LEU B O 1
ATOM 1314 N N . ALA B 1 55 ? 1.095 29.196 4.073 1.00 10.78 48 ALA B N 1
ATOM 1315 C CA . ALA B 1 55 ? 0.485 30.498 3.830 1.00 11.04 48 ALA B CA 1
ATOM 1316 C C . ALA B 1 55 ? 0.868 31.045 2.454 1.00 14.68 48 ALA B C 1
ATOM 1317 O O . ALA B 1 55 ? 0.091 31.777 1.834 1.00 13.57 48 ALA B O 1
ATOM 1319 N N . ALA B 1 56 ? 2.050 30.673 1.966 1.00 9.99 49 ALA B N 1
ATOM 1320 C CA . ALA B 1 56 ? 2.487 31.122 0.632 1.00 11.15 49 ALA B CA 1
ATOM 1321 C C . ALA B 1 56 ? 1.874 30.319 -0.512 1.00 15.51 49 ALA B C 1
ATOM 1322 O O . ALA B 1 56 ? 1.637 30.866 -1.603 1.00 16.35 49 ALA B O 1
ATOM 1324 N N . VAL B 1 57 ? 1.660 29.023 -0.296 1.00 15.16 50 VAL B N 1
ATOM 1325 C CA . VAL B 1 57 ? 1.072 28.180 -1.343 1.00 13.08 50 VAL B CA 1
ATOM 1326 C C . VAL B 1 57 ? -0.437 28.389 -1.478 1.00 15.59 50 VAL B C 1
ATOM 1327 O O . VAL B 1 57 ? -1.008 28.186 -2.559 1.00 17.14 50 VAL B O 1
ATOM 1331 N N . ALA B 1 58 ? -1.080 28.799 -0.388 1.00 13.09 51 ALA B N 1
ATOM 1332 C CA . ALA B 1 58 ? -2.505 29.092 -0.410 1.00 10.86 51 ALA B CA 1
ATOM 1333 C C . ALA B 1 58 ? -2.740 30.490 0.154 1.00 11.52 51 ALA B C 1
ATOM 1334 O O . ALA B 1 58 ? -3.200 30.640 1.283 1.00 11.77 51 ALA B O 1
ATOM 1336 N N . PRO B 1 59 ? -2.404 31.528 -0.627 1.00 14.10 52 PRO B N 1
ATOM 1337 C CA . PRO B 1 59 ? -2.490 32.894 -0.094 1.00 10.37 52 PRO B CA 1
ATOM 1338 C C . PRO B 1 59 ? -3.919 33.283 0.250 1.00 11.40 52 PRO B C 1
ATOM 1339 O O . PRO B 1 59 ? -4.808 33.075 -0.574 1.00 13.70 52 PRO B O 1
ATOM 1343 N N . GLY B 1 60 ? -4.129 33.870 1.424 1.00 13.01 53 GLY B N 1
ATOM 1344 C CA . GLY B 1 60 ? -5.462 34.294 1.800 1.00 10.97 53 GLY B CA 1
ATOM 1345 C C . GLY B 1 60 ? -5.539 34.488 3.297 1.00 15.14 53 GLY B C 1
ATOM 1346 O O . GLY B 1 60 ? -4.534 34.367 3.998 1.00 13.51 53 GLY B O 1
ATOM 1347 N N . ALA B 1 61 ? -6.731 34.813 3.785 1.00 12.61 54 ALA B N 1
ATOM 1348 C CA . ALA B 1 61 ? -6.885 35.073 5.210 1.00 16.96 54 ALA B CA 1
ATOM 1349 C C . ALA B 1 61 ? -8.105 34.400 5.835 1.00 14.28 54 ALA B C 1
ATOM 1350 O O . ALA B 1 61 ? -8.512 34.766 6.944 1.00 17.20 54 ALA B O 1
ATOM 1352 N N A SER B 1 62 ? -8.672 33.399 5.171 0.65 13.94 55 SER B N 1
ATOM 1353 N N B SER B 1 62 ? -8.670 33.418 5.133 0.35 13.68 55 SER B N 1
ATOM 1354 C CA A SER B 1 62 ? -9.927 32.835 5.672 0.65 15.30 55 SER B CA 1
ATOM 1355 C CA B SER B 1 62 ? -9.894 32.746 5.580 0.35 15.01 55 SER B CA 1
ATOM 1356 C C A SER B 1 62 ? -9.735 31.777 6.755 0.65 13.01 55 SER B C 1
ATOM 1357 C C B SER B 1 62 ? -9.669 31.883 6.809 0.35 14.07 55 SER B C 1
ATOM 1358 O O A SER B 1 62 ? -10.656 31.512 7.524 0.65 13.94 55 SER B O 1
ATOM 1359 O O B SER B 1 62 ? -10.491 31.856 7.725 0.35 15.26 55 SER B O 1
ATOM 1364 N N . VAL B 1 63 ? -8.561 31.156 6.807 1.00 11.02 56 VAL B N 1
ATOM 1365 C CA . VAL B 1 63 ? -8.304 30.164 7.853 1.00 11.14 56 VAL B CA 1
ATOM 1366 C C . VAL B 1 63 ? -7.040 30.511 8.611 1.00 12.19 56 VAL B C 1
ATOM 1367 O O . VAL B 1 63 ? -6.018 30.783 7.994 1.00 12.53 56 VAL B O 1
ATOM 1371 N N . GLU B 1 64 ? -7.093 30.463 9.944 1.00 10.24 57 GLU B N 1
ATOM 1372 C CA . GLU B 1 64 ? -5.894 30.707 10.736 1.00 9.88 57 GLU B CA 1
ATOM 1373 C C . GLU B 1 64 ? -5.360 29.382 11.255 1.00 10.72 57 GLU B C 1
ATOM 1374 O O . GLU B 1 64 ? -6.126 28.561 11.758 1.00 12.58 57 GLU B O 1
ATOM 1380 N N . VAL B 1 65 ? -4.052 29.178 11.113 1.00 9.68 58 VAL B N 1
ATOM 1381 C CA . VAL B 1 65 ? -3.405 27.968 11.604 1.00 9.37 58 VAL B CA 1
ATOM 1382 C C . VAL B 1 65 ? -2.467 28.334 12.734 1.00 10.64 58 VAL B C 1
ATOM 1383 O O . VAL B 1 65 ? -1.556 29.138 12.539 1.00 11.07 58 VAL B O 1
ATOM 1387 N N . ARG B 1 66 ? -2.683 27.731 13.909 1.00 11.96 59 ARG B N 1
ATOM 1388 C CA . ARG B 1 66 ? -1.947 28.077 15.118 1.00 10.97 59 ARG B CA 1
ATOM 1389 C C . ARG B 1 66 ? -1.124 26.886 15.571 1.00 12.95 59 ARG B C 1
ATOM 1390 O O . ARG B 1 66 ? -1.663 25.797 15.736 1.00 12.45 59 ARG B O 1
ATOM 1398 N N . VAL B 1 67 ? 0.175 27.088 15.751 1.00 10.95 60 VAL B N 1
ATOM 1399 C CA . VAL B 1 67 ? 1.052 26.043 16.269 1.00 12.16 60 VAL B CA 1
ATOM 1400 C C . VAL B 1 67 ? 1.871 26.644 17.409 1.00 14.17 60 VAL B C 1
ATOM 1401 O O . VAL B 1 67 ? 3.020 27.042 17.210 1.00 14.80 60 VAL B O 1
ATOM 1405 N N . PRO B 1 68 ? 1.264 26.747 18.600 1.00 13.86 61 PRO B N 1
ATOM 1406 C CA . PRO B 1 68 ? 1.968 27.344 19.738 1.00 15.58 61 PRO B CA 1
ATOM 1407 C C . PRO B 1 68 ? 3.122 26.452 20.194 1.00 14.51 61 PRO B C 1
ATOM 1408 O O . PRO B 1 68 ? 3.055 25.234 20.045 1.00 18.02 61 PRO B O 1
ATOM 1412 N N . PRO B 1 69 ? 4.189 27.057 20.722 1.00 18.78 62 PRO B N 1
ATOM 1413 C CA . PRO B 1 69 ? 4.337 28.485 20.989 1.00 16.84 62 PRO B CA 1
ATOM 1414 C C . PRO B 1 69 ? 5.033 29.232 19.854 1.00 22.13 62 PRO B C 1
ATOM 1415 O O . PRO B 1 69 ? 5.582 30.303 20.110 1.00 25.55 62 PRO B O 1
ATOM 1419 N N . PHE B 1 70 ? 5.014 28.693 18.635 1.00 16.95 63 PHE B N 1
ATOM 1420 C CA . PHE B 1 70 ? 5.926 29.174 17.594 1.00 16.66 63 PHE B CA 1
ATOM 1421 C C . PHE B 1 70 ? 5.353 30.079 16.507 1.00 19.97 63 PHE B C 1
ATOM 1422 O O . PHE B 1 70 ? 6.063 30.952 16.005 1.00 18.72 63 PHE B O 1
ATOM 1430 N N . VAL B 1 71 ? 4.104 29.867 16.108 1.00 13.22 64 VAL B N 1
ATOM 1431 C CA . VAL B 1 71 ? 3.607 30.592 14.939 1.00 13.90 64 VAL B CA 1
ATOM 1432 C C . VAL B 1 71 ? 2.080 30.586 14.814 1.00 13.36 64 VAL B C 1
ATOM 1433 O O . VAL B 1 71 ? 1.397 29.694 15.307 1.00 13.80 64 VAL B O 1
ATOM 1437 N N . ALA B 1 72 ? 1.549 31.614 14.164 1.00 11.83 65 ALA B N 1
ATOM 1438 C CA . ALA B 1 72 ? 0.178 31.588 13.700 1.00 10.32 65 ALA B CA 1
ATOM 1439 C C . ALA B 1 72 ? 0.203 32.231 12.335 1.00 11.94 65 ALA B C 1
ATOM 1440 O O . ALA B 1 72 ? 0.752 33.323 12.173 1.00 15.13 65 ALA B O 1
ATOM 1442 N N . VAL B 1 73 ? -0.372 31.553 11.352 1.00 10.49 66 VAL B N 1
ATOM 1443 C CA . VAL B 1 73 ? -0.422 32.095 9.999 1.00 10.67 66 VAL B CA 1
ATOM 1444 C C . VAL B 1 73 ? -1.860 32.105 9.501 1.00 12.81 66 VAL B C 1
ATOM 1445 O O . VAL B 1 73 ? -2.744 31.502 10.110 1.00 11.53 66 VAL B O 1
ATOM 1449 N N . GLN B 1 74 ? -2.091 32.818 8.400 1.00 9.86 67 GLN B N 1
ATOM 1450 C CA . GLN B 1 74 ? -3.402 32.845 7.771 1.00 10.17 67 GLN B CA 1
ATOM 1451 C C . GLN B 1 74 ? -3.272 32.349 6.343 1.00 11.31 67 GLN B C 1
ATOM 1452 O O . GLN B 1 74 ? -2.249 32.587 5.689 1.00 13.19 67 GLN B O 1
ATOM 1458 N N . CYS B 1 75 ? -4.293 31.646 5.864 1.00 9.02 68 CYS B N 1
ATOM 1459 C CA . CYS B 1 75 ? -4.240 31.109 4.505 1.00 10.24 68 CYS B CA 1
ATOM 1460 C C . CYS B 1 75 ? -5.632 30.920 3.923 1.00 11.97 68 CYS B C 1
ATOM 1461 O O . CYS B 1 75 ? -6.645 31.046 4.632 1.00 11.83 68 CYS B O 1
ATOM 1464 N N . ILE B 1 76 ? -5.651 30.637 2.618 1.00 10.63 69 ILE B N 1
ATOM 1465 C CA . ILE B 1 76 ? -6.828 30.260 1.833 1.00 14.77 69 ILE B CA 1
ATOM 1466 C C . ILE B 1 76 ? -7.694 31.471 1.523 1.00 14.98 69 ILE B C 1
ATOM 1467 O O . ILE B 1 76 ? -8.188 32.154 2.420 1.00 13.58 69 ILE B O 1
ATOM 1472 N N . SER B 1 77 ? -7.856 31.749 0.233 1.00 13.77 70 SER B N 1
ATOM 1473 C CA . SER B 1 77 ? -8.577 32.943 -0.168 1.00 13.07 70 SER B CA 1
ATOM 1474 C C . SER B 1 77 ? -10.060 32.738 0.069 1.00 24.80 70 SER B C 1
ATOM 1475 O O . SER B 1 77 ? -10.611 31.703 -0.283 1.00 32.24 70 SER B O 1
ATOM 1478 N N . GLY B 1 78 ? -10.702 33.752 0.635 1.00 25.95 71 GLY B N 1
ATOM 1479 C CA . GLY B 1 78 ? -12.134 33.727 0.858 1.00 37.69 71 GLY B CA 1
ATOM 1480 C C . GLY B 1 78 ? -12.501 34.665 1.989 1.00 33.12 71 GLY B C 1
ATOM 1481 O O . GLY B 1 78 ? -11.623 35.282 2.595 1.00 29.15 71 GLY B O 1
ATOM 1482 N N . PRO B 1 79 ? -13.802 34.756 2.299 1.00 42.79 72 PRO B N 1
ATOM 1483 C CA . PRO B 1 79 ? -14.342 35.694 3.289 1.00 45.89 72 PRO B CA 1
ATOM 1484 C C . PRO B 1 79 ? -14.103 35.241 4.730 1.00 49.15 72 PRO B C 1
ATOM 1485 O O . PRO B 1 79 ? -13.828 34.062 4.976 1.00 43.73 72 PRO B O 1
ATOM 1489 N N . THR B 1 85 ? -20.904 33.195 13.302 1.00 65.37 78 THR B N 1
ATOM 1490 C CA . THR B 1 85 ? -20.307 31.933 12.885 1.00 62.01 78 THR B CA 1
ATOM 1491 C C . THR B 1 85 ? -18.918 31.769 13.498 1.00 55.27 78 THR B C 1
ATOM 1492 O O . THR B 1 85 ? -18.245 32.762 13.787 1.00 46.63 78 THR B O 1
ATOM 1496 N N . PRO B 1 86 ? -18.478 30.516 13.699 1.00 45.38 79 PRO B N 1
ATOM 1497 C CA . PRO B 1 86 ? -17.122 30.341 14.223 1.00 43.45 79 PRO B CA 1
ATOM 1498 C C . PRO B 1 86 ? -16.094 30.809 13.202 1.00 39.76 79 PRO B C 1
ATOM 1499 O O . PRO B 1 86 ? -16.266 30.549 12.007 1.00 33.79 79 PRO B O 1
ATOM 1503 N N . PRO B 1 87 ? -15.044 31.506 13.654 1.00 38.34 80 PRO B N 1
ATOM 1504 C CA . PRO B 1 87 ? -13.954 31.745 12.708 1.00 30.40 80 PRO B CA 1
ATOM 1505 C C . PRO B 1 87 ? -13.289 30.423 12.369 1.00 23.08 80 PRO B C 1
ATOM 1506 O O . PRO B 1 87 ? -13.390 29.457 13.138 1.00 23.39 80 PRO B O 1
ATOM 1510 N N . ASN B 1 88 ? -12.610 30.375 11.231 1.00 17.56 81 ASN B N 1
ATOM 1511 C CA . ASN B 1 88 ? -11.932 29.155 10.840 1.00 13.98 81 ASN B CA 1
ATOM 1512 C C . ASN B 1 88 ? -10.562 29.099 11.455 1.00 14.40 81 ASN B C 1
ATOM 1513 O O . ASN B 1 88 ? -9.721 29.941 11.162 1.00 12.43 81 ASN B O 1
ATOM 1518 N N . VAL B 1 89 ? -10.346 28.117 12.325 1.00 12.79 82 VAL B N 1
ATOM 1519 C CA . VAL B 1 89 ? -9.077 27.989 13.027 1.00 12.01 82 VAL B CA 1
ATOM 1520 C C . VAL B 1 89 ? -8.661 26.530 13.081 1.00 12.31 82 VAL B C 1
ATOM 1521 O O . VAL B 1 89 ? -9.487 25.651 13.345 1.00 17.89 82 VAL B O 1
ATOM 1525 N N . VAL B 1 90 ? -7.382 26.293 12.827 1.00 10.81 83 VAL B N 1
ATOM 1526 C CA . VAL B 1 90 ? -6.763 24.986 12.983 1.00 11.90 83 VAL B CA 1
ATOM 1527 C C . VAL B 1 90 ? -5.677 25.131 14.037 1.00 10.94 83 VAL B C 1
ATOM 1528 O O . VAL B 1 90 ? -4.841 26.023 13.937 1.00 14.06 83 VAL B O 1
ATOM 1532 N N . GLU B 1 91 ? -5.677 24.276 15.051 1.00 11.08 84 GLU B N 1
ATOM 1533 C CA . GLU B 1 91 ? -4.661 24.407 16.081 1.00 11.80 84 GLU B CA 1
ATOM 1534 C C . GLU B 1 91 ? -4.151 23.033 16.495 1.00 13.78 84 GLU B C 1
ATOM 1535 O O . GLU B 1 91 ? -4.938 22.108 16.692 1.00 15.27 84 GLU B O 1
ATOM 1541 N N . THR B 1 92 ? -2.833 22.891 16.580 1.00 11.51 85 THR B N 1
ATOM 1542 C CA . THR B 1 92 ? -2.263 21.642 17.073 1.00 15.49 85 THR B CA 1
ATOM 1543 C C . THR B 1 92 ? -0.868 21.902 17.644 1.00 14.71 85 THR B C 1
ATOM 1544 O O . THR B 1 92 ? -0.343 23.012 17.530 1.00 13.65 85 THR B O 1
ATOM 1548 N N . ASP B 1 93 ? -0.263 20.878 18.241 1.00 13.56 86 ASP B N 1
ATOM 1549 C CA . ASP B 1 93 ? 1.068 21.014 18.815 1.00 13.60 86 ASP B CA 1
ATOM 1550 C C . ASP B 1 93 ? 2.143 20.950 17.735 1.00 13.91 86 ASP B C 1
ATOM 1551 O O . ASP B 1 93 ? 1.882 20.560 16.600 1.00 14.52 86 ASP B O 1
ATOM 1556 N N . ALA B 1 94 ? 3.357 21.349 18.096 1.00 13.85 87 ALA B N 1
ATOM 1557 C CA . ALA B 1 94 ? 4.449 21.473 17.128 1.00 15.80 87 ALA B CA 1
ATOM 1558 C C . ALA B 1 94 ? 4.800 20.150 16.443 1.00 17.25 87 ALA B C 1
ATOM 1559 O O . ALA B 1 94 ? 5.094 20.129 15.246 1.00 15.65 87 ALA B O 1
ATOM 1561 N N . ARG B 1 95 ? 4.833 19.050 17.191 1.00 15.15 88 ARG B N 1
ATOM 1562 C CA . ARG B 1 95 ? 5.180 17.785 16.554 1.00 15.79 88 ARG B CA 1
ATOM 1563 C C . ARG B 1 95 ? 4.091 17.345 15.576 1.00 16.45 88 ARG B C 1
ATOM 1564 O O . ARG B 1 95 ? 4.379 16.994 14.433 1.00 15.61 88 ARG B O 1
ATOM 1572 N N . THR B 1 96 ? 2.841 17.373 16.022 1.00 15.92 89 THR B N 1
ATOM 1573 C CA . THR B 1 96 ? 1.738 16.963 15.164 1.00 14.09 89 THR B CA 1
ATOM 1574 C C . THR B 1 96 ? 1.697 17.829 13.906 1.00 13.72 89 THR B C 1
ATOM 1575 O O . THR B 1 96 ? 1.528 17.313 12.796 1.00 14.75 89 THR B O 1
ATOM 1579 N N . TRP B 1 97 ? 1.888 19.136 14.077 1.00 13.86 90 TRP B N 1
ATOM 1580 C CA . TRP B 1 97 ? 1.950 20.024 12.914 1.00 11.52 90 TRP B CA 1
ATOM 1581 C C . TRP B 1 97 ? 3.031 19.576 11.928 1.00 14.06 90 TRP B C 1
ATOM 1582 O O . TRP B 1 97 ? 2.782 19.465 10.721 1.00 13.89 90 TRP B O 1
ATOM 1593 N N . LEU B 1 98 ? 4.234 19.309 12.429 1.00 13.43 91 LEU B N 1
ATOM 1594 C CA . LEU B 1 98 ? 5.321 18.928 11.526 1.00 13.51 91 LEU B CA 1
ATOM 1595 C C . LEU B 1 98 ? 5.056 17.596 10.820 1.00 15.73 91 LEU B C 1
ATOM 1596 O O . LEU B 1 98 ? 5.447 17.418 9.666 1.00 17.99 91 LEU B O 1
ATOM 1601 N N . LEU B 1 99 ? 4.401 16.659 11.498 1.00 15.91 92 LEU B N 1
ATOM 1602 C CA . LEU B 1 99 ? 4.044 15.400 10.845 1.00 17.40 92 LEU B CA 1
ATOM 1603 C C . LEU B 1 99 ? 3.062 15.631 9.697 1.00 18.68 92 LEU B C 1
ATOM 1604 O O . LEU B 1 99 ? 3.179 15.008 8.639 1.00 22.14 92 LEU B O 1
ATOM 1609 N N . LEU B 1 100 ? 2.103 16.526 9.909 1.00 17.35 93 LEU B N 1
ATOM 1610 C CA . LEU B 1 100 ? 1.159 16.908 8.856 1.00 14.29 93 LEU B CA 1
ATOM 1611 C C . LEU B 1 100 ? 1.867 17.620 7.714 1.00 13.88 93 LEU B C 1
ATOM 1612 O O . LEU B 1 100 ? 1.621 17.344 6.540 1.00 16.18 93 LEU B O 1
ATOM 1617 N N . ALA B 1 101 ? 2.749 18.544 8.074 1.00 13.32 94 ALA B N 1
ATOM 1618 C CA . ALA B 1 101 ? 3.398 19.392 7.080 1.00 13.01 94 ALA B CA 1
ATOM 1619 C C . ALA B 1 101 ? 4.354 18.600 6.190 1.00 14.84 94 ALA B C 1
ATOM 1620 O O . ALA B 1 101 ? 4.595 18.985 5.040 1.00 14.53 94 ALA B O 1
ATOM 1622 N N . THR B 1 102 ? 4.895 17.503 6.725 1.00 16.66 95 THR B N 1
ATOM 1623 C CA . THR B 1 102 ? 5.878 16.683 6.015 1.00 19.32 95 THR B CA 1
ATOM 1624 C C . THR B 1 102 ? 5.274 15.399 5.438 1.00 22.65 95 THR B C 1
ATOM 1625 O O . THR B 1 102 ? 5.983 14.586 4.829 1.00 27.11 95 THR B O 1
ATOM 1629 N N . GLY B 1 103 ? 3.977 15.207 5.656 1.00 19.39 96 GLY B N 1
ATOM 1630 C CA . GLY B 1 103 ? 3.249 14.114 5.034 1.00 21.28 96 GLY B CA 1
ATOM 1631 C C . GLY B 1 103 ? 3.320 12.786 5.767 1.00 27.33 96 GLY B C 1
ATOM 1632 O O . GLY B 1 103 ? 2.956 11.742 5.219 1.00 31.04 96 GLY B O 1
ATOM 1633 N N . LEU B 1 104 ? 3.825 12.812 6.993 1.00 26.16 97 LEU B N 1
ATOM 1634 C CA . LEU B 1 104 ? 3.873 11.598 7.803 1.00 26.84 97 LEU B CA 1
ATOM 1635 C C . LEU B 1 104 ? 2.536 11.309 8.495 1.00 30.12 97 LEU B C 1
ATOM 1636 O O . LEU B 1 104 ? 2.328 10.211 9.013 1.00 34.94 97 LEU B O 1
ATOM 1641 N N . LEU B 1 105 ? 1.643 12.293 8.502 1.00 26.95 98 LEU B N 1
ATOM 1642 C CA . LEU B 1 105 ? 0.321 12.179 9.124 1.00 29.33 98 LEU B CA 1
ATOM 1643 C C . LEU B 1 105 ? -0.750 12.901 8.293 1.00 32.17 98 LEU B C 1
ATOM 1644 O O . LEU B 1 105 ? -0.472 13.949 7.714 1.00 27.65 98 LEU B O 1
ATOM 1649 N N . ASP B 1 106 ? -1.954 12.330 8.217 1.00 34.36 99 ASP B N 1
ATOM 1650 C CA . ASP B 1 106 ? -3.101 12.973 7.548 1.00 31.16 99 ASP B CA 1
ATOM 1651 C C . ASP B 1 106 ? -4.093 13.633 8.499 1.00 33.83 99 ASP B C 1
ATOM 1652 O O . ASP B 1 106 ? -4.320 13.143 9.606 1.00 34.54 99 ASP B O 1
ATOM 1657 N N . ILE B 1 107 ? -4.677 14.744 8.057 1.00 26.26 100 ILE B N 1
ATOM 1658 C CA . ILE B 1 107 ? -5.673 15.470 8.842 1.00 33.35 100 ILE B CA 1
ATOM 1659 C C . ILE B 1 107 ? -6.822 14.524 9.178 1.00 33.51 100 ILE B C 1
ATOM 1660 O O . ILE B 1 107 ? -7.412 14.583 10.262 1.00 33.04 100 ILE B O 1
ATOM 1665 N N . ALA B 1 108 ? -7.096 13.616 8.247 1.00 30.25 101 ALA B N 1
ATOM 1666 C CA . ALA B 1 108 ? -8.180 12.651 8.396 1.00 38.87 101 ALA B CA 1
ATOM 1667 C C . ALA B 1 108 ? -7.922 11.631 9.505 1.00 43.16 101 ALA B C 1
ATOM 1668 O O . ALA B 1 108 ? -8.861 11.046 10.044 1.00 45.72 101 ALA B O 1
ATOM 1670 N N . ASP B 1 109 ? -6.655 11.416 9.846 1.00 40.83 102 ASP B N 1
ATOM 1671 C CA . ASP B 1 109 ? -6.310 10.457 10.894 1.00 38.88 102 ASP B CA 1
ATOM 1672 C C . ASP B 1 109 ? -5.926 11.190 12.177 1.00 30.29 102 ASP B C 1
ATOM 1673 O O . ASP B 1 109 ? -5.625 10.573 13.203 1.00 30.71 102 ASP B O 1
ATOM 1678 N N . ALA B 1 110 ? -5.948 12.515 12.091 1.00 26.37 103 ALA B N 1
ATOM 1679 C CA . ALA B 1 110 ? -5.450 13.415 13.127 1.00 26.20 103 ALA B CA 1
ATOM 1680 C C . ALA B 1 110 ? -6.555 14.045 13.970 1.00 23.12 103 ALA B C 1
ATOM 1681 O O . ALA B 1 110 ? -6.295 14.993 14.707 1.00 24.54 103 ALA B O 1
ATOM 1683 N N . GLY B 1 111 ? -7.789 13.579 13.796 1.00 24.88 104 GLY B N 1
ATOM 1684 C CA . GLY B 1 111 ? -8.939 14.108 14.515 1.00 28.99 104 GLY B CA 1
ATOM 1685 C C . GLY B 1 111 ? -8.785 14.322 16.012 1.00 34.72 104 GLY B C 1
ATOM 1686 O O . GLY B 1 111 ? -9.337 15.272 16.572 1.00 33.94 104 GLY B O 1
ATOM 1687 N N . ALA B 1 112 ? -8.072 13.420 16.676 1.00 23.52 105 ALA B N 1
ATOM 1688 C CA . ALA B 1 112 ? -7.896 13.529 18.119 1.00 25.05 105 ALA B CA 1
ATOM 1689 C C . ALA B 1 112 ? -6.750 14.467 18.495 1.00 21.55 105 ALA B C 1
ATOM 1690 O O . ALA B 1 112 ? -6.546 14.746 19.679 1.00 24.13 105 ALA B O 1
ATOM 1692 N N . SER B 1 113 ? -6.017 14.967 17.497 1.00 22.09 106 SER B N 1
ATOM 1693 C CA A SER B 1 113 ? -4.810 15.760 17.745 0.62 22.96 106 SER B CA 1
ATOM 1694 C CA B SER B 1 113 ? -4.826 15.767 17.774 0.38 22.55 106 SER B CA 1
ATOM 1695 C C . SER B 1 113 ? -4.904 17.182 17.204 1.00 20.23 106 SER B C 1
ATOM 1696 O O . SER B 1 113 ? -4.170 18.070 17.641 1.00 19.65 106 SER B O 1
ATOM 1701 N N . VAL B 1 114 ? -5.802 17.396 16.251 1.00 16.59 107 VAL B N 1
ATOM 1702 C CA . VAL B 1 114 ? -5.890 18.703 15.596 1.00 14.92 107 VAL B CA 1
ATOM 1703 C C . VAL B 1 114 ? -7.245 19.327 15.890 1.00 24.47 107 VAL B C 1
ATOM 1704 O O . VAL B 1 114 ? -8.282 18.771 15.532 1.00 26.55 107 VAL B O 1
ATOM 1708 N N . GLN B 1 115 ? -7.232 20.498 16.519 1.00 17.91 108 GLN B N 1
ATOM 1709 C CA . GLN B 1 115 ? -8.468 21.189 16.857 1.00 17.98 108 GLN B CA 1
ATOM 1710 C C . GLN B 1 115 ? -8.893 22.048 15.686 1.00 21.66 108 GLN B C 1
ATOM 1711 O O . GLN B 1 115 ? -8.096 22.803 15.137 1.00 20.28 108 GLN B O 1
ATOM 1717 N N . MET B 1 116 ? -10.149 21.901 15.287 1.00 22.56 109 MET B N 1
ATOM 1718 C CA . MET B 1 116 ? -10.655 22.643 14.150 1.00 18.75 109 MET B CA 1
ATOM 1719 C C . MET B 1 116 ? -11.969 23.295 14.506 1.00 22.88 109 MET B C 1
ATOM 1720 O O . MET B 1 116 ? -12.810 22.718 15.196 1.00 26.13 109 MET B O 1
ATOM 1725 N N . SER B 1 117 ? -12.147 24.512 14.029 1.00 19.92 110 SER B N 1
ATOM 1726 C CA . SER B 1 117 ? -13.417 25.170 14.191 1.00 18.95 110 SER B CA 1
ATOM 1727 C C . SER B 1 117 ? -13.667 25.916 12.905 1.00 16.54 110 SER B C 1
ATOM 1728 O O . SER B 1 117 ? -12.725 26.362 12.240 1.00 15.99 110 SER B O 1
ATOM 1731 N N . GLY B 1 118 ? -14.937 26.028 12.548 1.00 19.17 111 GLY B N 1
ATOM 1732 C CA . GLY B 1 118 ? -15.315 26.712 11.329 1.00 17.18 111 GLY B CA 1
ATOM 1733 C C . GLY B 1 118 ? -15.475 25.762 10.157 1.00 20.53 111 GLY B C 1
ATOM 1734 O O . GLY B 1 118 ? -14.825 24.718 10.083 1.00 23.25 111 GLY B O 1
ATOM 1735 N N . SER B 1 119 ? -16.340 26.144 9.225 1.00 22.81 112 SER B N 1
ATOM 1736 C CA . SER B 1 119 ? -16.736 25.268 8.130 1.00 22.71 112 SER B CA 1
ATOM 1737 C C . SER B 1 119 ? -15.656 25.057 7.062 1.00 23.10 112 SER B C 1
ATOM 1738 O O . SER B 1 119 ? -15.769 24.140 6.248 1.00 23.26 112 SER B O 1
ATOM 1741 N N . ARG B 1 120 ? -14.621 25.895 7.044 1.00 15.84 113 ARG B N 1
ATOM 1742 C CA A ARG B 1 120 ? -13.586 25.782 6.018 0.54 15.92 113 ARG B CA 1
ATOM 1743 C CA B ARG B 1 120 ? -13.585 25.779 6.015 0.46 15.98 113 ARG B CA 1
ATOM 1744 C C . ARG B 1 120 ? -12.235 25.356 6.580 1.00 15.62 113 ARG B C 1
ATOM 1745 O O . ARG B 1 120 ? -11.276 25.190 5.833 1.00 16.05 113 ARG B O 1
ATOM 1760 N N . ALA B 1 121 ? -12.159 25.179 7.898 1.00 15.64 114 ALA B N 1
ATOM 1761 C CA . ALA B 1 121 ? -10.886 24.850 8.536 1.00 16.10 114 ALA B CA 1
ATOM 1762 C C . ALA B 1 121 ? -10.240 23.605 7.933 1.00 15.31 114 ALA B C 1
ATOM 1763 O O . ALA B 1 121 ? -9.026 23.567 7.729 1.00 15.49 114 ALA B O 1
ATOM 1765 N N . ALA B 1 122 ? -11.055 22.601 7.620 1.00 16.74 115 ALA B N 1
ATOM 1766 C CA . ALA B 1 122 ? -10.525 21.330 7.142 1.00 19.76 115 ALA B CA 1
ATOM 1767 C C . ALA B 1 122 ? -9.876 21.449 5.762 1.00 19.53 115 ALA B C 1
ATOM 1768 O O . ALA B 1 122 ? -9.143 20.552 5.347 1.00 18.33 115 ALA B O 1
ATOM 1770 N N . GLU B 1 123 ? -10.125 22.556 5.065 1.00 14.93 116 GLU B N 1
ATOM 1771 C CA . GLU B 1 123 ? -9.487 22.787 3.761 1.00 15.36 116 GLU B CA 1
ATOM 1772 C C . GLU B 1 123 ? -7.975 22.935 3.841 1.00 15.76 116 GLU B C 1
ATOM 1773 O O . GLU B 1 123 ? -7.297 22.858 2.821 1.00 14.94 116 GLU B O 1
ATOM 1779 N N . VAL B 1 124 ? -7.423 23.144 5.033 1.00 10.88 117 VAL B N 1
ATOM 1780 C CA A VAL B 1 124 ? -5.976 23.201 5.159 0.68 12.09 117 VAL B CA 1
ATOM 1781 C CA B VAL B 1 124 ? -5.974 23.200 5.157 0.32 12.19 117 VAL B CA 1
ATOM 1782 C C . VAL B 1 124 ? -5.367 21.895 4.656 1.00 14.33 117 VAL B C 1
ATOM 1783 O O . VAL B 1 124 ? -4.299 21.899 4.059 1.00 15.78 117 VAL B O 1
ATOM 1790 N N . ALA B 1 125 ? -6.077 20.786 4.858 1.00 14.51 118 ALA B N 1
ATOM 1791 C CA . ALA B 1 125 ? -5.618 19.467 4.400 1.00 16.17 118 ALA B CA 1
ATOM 1792 C C . ALA B 1 125 ? -5.391 19.416 2.893 1.00 18.18 118 ALA B C 1
ATOM 1793 O O . ALA B 1 125 ? -4.594 18.610 2.401 1.00 18.25 118 ALA B O 1
ATOM 1795 N N . HIS B 1 126 ? -6.110 20.261 2.164 1.00 12.74 119 HIS B N 1
ATOM 1796 C CA . HIS B 1 126 ? -6.028 20.280 0.694 1.00 11.88 119 HIS B CA 1
ATOM 1797 C C . HIS B 1 126 ? -4.678 20.784 0.199 1.00 13.37 119 HIS B C 1
ATOM 1798 O O . HIS B 1 126 ? -4.345 20.632 -0.979 1.00 15.11 119 HIS B O 1
ATOM 1805 N N . TRP B 1 127 ? -3.930 21.409 1.100 1.00 12.48 120 TRP B N 1
ATOM 1806 C CA . TRP B 1 127 ? -2.671 22.079 0.782 1.00 11.97 120 TRP B CA 1
ATOM 1807 C C . TRP B 1 127 ? -1.490 21.419 1.497 1.00 17.12 120 TRP B C 1
ATOM 1808 O O . TRP B 1 127 ? -0.374 21.936 1.472 1.00 19.18 120 TRP B O 1
ATOM 1819 N N . LEU B 1 128 ? -1.748 20.288 2.147 1.00 16.03 121 LEU B N 1
ATOM 1820 C CA . LEU B 1 128 ? -0.703 19.533 2.817 1.00 10.44 121 LEU B CA 1
ATOM 1821 C C . LEU B 1 128 ? -0.462 18.213 2.099 1.00 13.50 121 LEU B C 1
ATOM 1822 O O . LEU B 1 128 ? -1.378 17.649 1.494 1.00 17.67 121 LEU B O 1
ATOM 1827 N N . PRO B 1 129 ? 0.772 17.693 2.168 1.00 13.72 122 PRO B N 1
ATOM 1828 C CA . PRO B 1 129 ? 1.952 18.258 2.827 1.00 14.96 122 PRO B CA 1
ATOM 1829 C C . PRO B 1 129 ? 2.565 19.388 2.005 1.00 15.20 122 PRO B C 1
ATOM 1830 O O . PRO B 1 129 ? 2.254 19.500 0.816 1.00 14.81 122 PRO B O 1
ATOM 1834 N N . VAL B 1 130 ? 3.401 20.219 2.622 1.00 12.38 123 VAL B N 1
ATOM 1835 C CA . VAL B 1 130 ? 4.129 21.241 1.868 1.00 12.75 123 VAL B CA 1
ATOM 1836 C C . VAL B 1 130 ? 5.573 20.836 1.615 1.00 18.85 123 VAL B C 1
ATOM 1837 O O . VAL B 1 130 ? 6.248 21.428 0.778 1.00 19.66 123 VAL B O 1
ATOM 1841 N N . VAL B 1 131 ? 6.040 19.817 2.331 1.00 15.34 124 VAL B N 1
ATOM 1842 C CA . VAL B 1 131 ? 7.370 19.251 2.108 1.00 18.31 124 VAL B CA 1
ATOM 1843 C C . VAL B 1 131 ? 7.230 17.743 2.182 1.00 20.43 124 VAL B C 1
ATOM 1844 O O . VAL B 1 131 ? 6.455 17.255 2.989 1.00 20.50 124 VAL B O 1
ATOM 1848 N N . ARG B 1 132 ? 7.924 16.994 1.328 1.00 20.12 125 ARG B N 1
ATOM 1849 C CA . ARG B 1 132 ? 7.938 15.545 1.512 1.00 23.51 125 ARG B CA 1
ATOM 1850 C C . ARG B 1 132 ? 9.300 15.044 1.956 1.00 29.81 125 ARG B C 1
ATOM 1851 O O . ARG B 1 132 ? 10.335 15.535 1.507 1.00 31.36 125 ARG B O 1
ATOM 1859 N N . ILE B 1 133 ? 9.283 14.045 2.830 1.00 32.48 126 ILE B N 1
ATOM 1860 C CA . ILE B 1 133 ? 10.503 13.420 3.312 1.00 38.92 126 ILE B CA 1
ATOM 1861 C C . ILE B 1 133 ? 10.398 11.919 3.101 1.00 42.56 126 ILE B C 1
ATOM 1862 O O . ILE B 1 133 ? 11.196 11.326 2.383 1.00 48.18 126 ILE B O 1
#

Organism: Mycolicibacterium smegmatis (strain ATCC 700084 / mc(2)155) (NCBI:txid246196)

Solvent-accessible surface area: 13221 Å² total; per-residue (Å²): 120,107,76,144,7,90,65,11,0,66,59,2,6,70,18,4,133,59,79,151,130,158,21,10,59,54,77,78,3,4,75,0,0,75,15,0,0,126,31,0,27,75,75,10,85,30,70,12,0,43,1,90,0,69,16,10,30,62,16,93,0,8,80,49,111,198,78,94,96,90,60,84,66,14,14,2,62,9,38,10,55,14,2,0,31,2,0,4,32,86,46,84,18,90,109,11,58,91,63,9,114,88,44,25,115,60,1,62,50,1,40,129,108,28,41,29,21,172,72,184,161,118,131,155,58,65,98,54,82,130,77,61,23,62,95,70,119,3,101,124,8,3,79,53,1,19,83,39,5,147,60,76,163,127,149,66,23,61,146,77,76,34,4,76,0,0,70,12,0,0,48,19,0,4,46,69,4,83,28,67,11,0,44,0,93,0,72,97,16,23,63,12,92,0,8,89,38,147,173,87,99,21,18,1,57,8,72,11,56,16,1,0,30,3,0,3,37,70,48,73,26,91,112,3,64,115,58,12,124,63,46,25,104,55,1,53,13,0,5,15,64,7,25,31,13,170,72

Foldseek 3Di:
DVVQLVVLLVVCVVCLVPVVPDDDDPVSLLSNQVVLQVLLCVQFPDAQEWEEAPPRDIHGGHHDDHDDPVAKGWYKYAYSSVSSCFQAVVDQPVPCPPRIDTGDPCNNVSSVRPNSHHD/DDDDCVCCCVQQDQDPVQLVVLCVQQVVCLVPVVDDHGDPVSLLSNQRNLVSLLCVVFPDAQAWEEAPPRDIHGGHHDDQDGWYKYFYSSVSSCFQAVVDAPVRCVVTIDTGHDCNNCSRVSPNSHYD

Secondary structure (DSSP, 8-state):
-HHHHHHHHHTTHHHHH-TTSPPPPHHHHHHHHHHHHHHHHHHS--SSEEEEETTTEEEEE--SPPPPTTS--EEEEE-HHHHHHHHHTSS-GGG-GGGEEEESTTGGGGGGG--SS--/---SSTTHHHHH---HHHHHHHHHHHHHHHH-TTSPPPPHHHHHHHHHHHHHHHHHHS--SSEEEEETTTEEEEESS-----EEEE--HHHHHHHHTTSS-GGG-TTT-EEESTTGGGGGGG--SS--

Radius of gyration: 19.48 Å; Cα contacts (8 Å, |Δi|>4): 449; chains: 2; bounding box: 40×51×51 Å

CATH classification: 3.30.1050.40

Nearest PDB structures (foldseek):
  4zy7-assembly1_A  TM=1.008E+00  e=1.382E-23  Mycolicibacterium smegmatis MC2 155
  4zy7-assembly2_B  TM=1.002E+00  e=3.693E-20  Mycolicibacterium smegmatis MC2 155
  4nss-assembly2_B  TM=9.785E-01  e=1.318E-19  Mycolicibacterium smegmatis MC2 155
  4nss-assembly1_A  TM=9.782E-01  e=4.417E-19  Mycolicibacterium smegmatis MC2 155
  6r0y-assembly1_J  TM=5.201E-01  e=1.754E+00  Thermus thermophilus HB8

InterPro domains: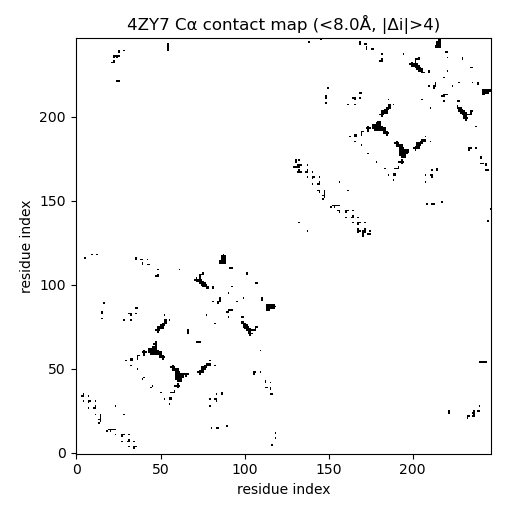
  IPR041629 Bacterial SCP orthologue [PF17844] (33-123)